Protein 2OWP (pdb70)

Solvent-accessible surface area: 11414 Å² total

Structure (mmCIF, N/CA/C/O backbone):
data_2OWP
#
_entry.id   2OWP
#
_cell.length_a   80.518
_cell.length_b   80.518
_cell.length_c   116.256
_cell.angle_alpha   90.000
_cell.angle_beta   90.000
_cell.angle_gamma   120.000
#
_symmetry.space_group_name_H-M   'P 31 2 1'
#
loop_
_entity.id
_entity.type
_entity.pdbx_description
1 polymer 'Hypothetical protein Bxe_B1374'
2 non-polymer 'SULFATE ION'
3 non-polymer 1,2-ETHANEDIOL
4 water water
#
loop_
_atom_site.group_PDB
_atom_site.id
_atom_site.type_symbol
_atom_site.label_atom_id
_atom_site.label_alt_id
_atom_site.label_comp_id
_atom_site.label_asym_id
_atom_site.label_entity_id
_atom_site.label_seq_id
_atom_site.pdbx_PDB_ins_code
_atom_site.Cartn_x
_atom_site.Cartn_y
_atom_site.Cartn_z
_atom_site.occupancy
_atom_site.B_iso_or_equiv
_atom_site.auth_seq_id
_atom_site.auth_comp_id
_atom_site.auth_asym_id
_atom_site.auth_atom_id
_atom_site.pdbx_PDB_model_num
ATOM 1 N N . GLY A 1 1 ? -16.435 56.438 53.846 1.00 69.91 0 GLY A N 1
ATOM 2 C CA . GLY A 1 1 ? -15.433 57.219 53.067 1.00 71.23 0 GLY A CA 1
ATOM 3 C C . GLY A 1 1 ? -14.005 56.805 53.400 1.00 71.76 0 GLY A C 1
ATOM 4 O O . GLY A 1 1 ? -13.743 55.622 53.675 1.00 71.73 0 GLY A O 1
ATOM 13 N N . GLU A 1 3 ? -11.656 58.667 55.816 1.00 63.95 2 GLU A N 1
ATOM 14 C CA . GLU A 1 3 ? -10.999 59.371 56.886 1.00 60.28 2 GLU A CA 1
ATOM 15 C C . GLU A 1 3 ? -9.788 58.519 57.220 1.00 52.26 2 GLU A C 1
ATOM 16 O O . GLU A 1 3 ? -9.896 57.284 57.283 1.00 46.23 2 GLU A O 1
ATOM 22 N N . VAL A 1 4 ? -8.637 59.174 57.375 1.00 46.25 3 VAL A N 1
ATOM 23 C CA . VAL A 1 4 ? -7.403 58.515 57.747 1.00 44.84 3 VAL A CA 1
ATOM 24 C C . VAL A 1 4 ? -7.287 58.456 59.270 1.00 45.32 3 VAL A C 1
ATOM 25 O O . VAL A 1 4 ? -7.486 59.449 59.950 1.00 41.43 3 VAL A O 1
ATOM 29 N N . ASN A 1 5 ? -7.014 57.264 59.785 1.00 44.23 4 ASN A N 1
ATOM 30 C CA . ASN A 1 5 ? -6.711 57.056 61.210 1.00 45.83 4 ASN A CA 1
ATOM 31 C C . ASN A 1 5 ? -7.827 57.456 62.154 1.00 44.16 4 ASN A C 1
ATOM 32 O O . ASN A 1 5 ? -7.586 58.148 63.129 1.00 44.83 4 ASN A O 1
ATOM 37 N N . GLN A 1 6 ? -9.053 57.065 61.825 1.00 44.32 5 GLN A N 1
ATOM 38 C CA . GLN A 1 6 ? -10.165 57.177 62.742 1.00 45.74 5 GLN A CA 1
ATOM 39 C C . GLN A 1 6 ? -9.773 56.422 63.994 1.00 42.98 5 GLN A C 1
ATOM 40 O O . GLN A 1 6 ? -9.358 55.265 63.903 1.00 43.72 5 GLN A O 1
ATOM 46 N N . PRO A 1 7 ? -9.859 57.062 65.169 1.00 43.62 6 PRO A N 1
ATOM 47 C CA . PRO A 1 7 ? -9.317 56.413 66.374 1.00 44.45 6 PRO A CA 1
ATOM 48 C C . PRO A 1 7 ? -9.863 55.018 66.751 1.00 42.74 6 PRO A C 1
ATOM 49 O O . PRO A 1 7 ? -9.099 54.179 67.233 1.00 42.44 6 PRO A O 1
ATOM 53 N N . ASP A 1 8 ? -11.157 54.774 66.568 1.00 41.71 7 ASP A N 1
ATOM 54 C CA . ASP A 1 8 ? -11.745 53.444 66.866 1.00 42.54 7 ASP A CA 1
ATOM 55 C C . ASP A 1 8 ? -11.137 52.396 65.977 1.00 40.40 7 ASP A C 1
ATOM 56 O O . ASP A 1 8 ? -10.832 51.290 66.405 1.00 42.37 7 ASP A O 1
ATOM 61 N N . ILE A 1 9 ? -10.919 52.771 64.727 1.00 41.09 8 ILE A N 1
ATOM 62 C CA . ILE A 1 9 ? -10.450 51.861 63.706 1.00 40.57 8 ILE A CA 1
ATOM 63 C C . ILE A 1 9 ? -8.968 51.578 63.947 1.00 42.43 8 ILE A C 1
ATOM 64 O O . ILE A 1 9 ? -8.553 50.413 63.903 1.00 40.43 8 ILE A O 1
ATOM 69 N N . VAL A 1 10 ? -8.182 52.600 64.296 1.00 43.17 9 VAL A N 1
ATOM 70 C CA . VAL A 1 10 ? -6.763 52.352 64.659 1.00 41.76 9 VAL A CA 1
ATOM 71 C C . VAL A 1 10 ? -6.654 51.350 65.848 1.00 40.50 9 VAL A C 1
ATOM 72 O O . VAL A 1 10 ? -5.840 50.409 65.841 1.00 42.75 9 VAL A O 1
ATOM 76 N N . ALA A 1 11 ? -7.530 51.513 66.828 1.00 42.22 10 ALA A N 1
ATOM 77 C CA . ALA A 1 11 ? -7.548 50.668 68.008 1.00 41.45 10 ALA A CA 1
ATOM 78 C C . ALA A 1 11 ? -7.899 49.209 67.674 1.00 42.01 10 ALA A C 1
ATOM 79 O O . ALA A 1 11 ? -7.255 48.284 68.168 1.00 41.47 10 ALA A O 1
ATOM 81 N N . GLN A 1 12 ? -8.894 49.002 66.810 1.00 42.12 11 GLN A N 1
ATOM 82 C CA . GLN A 1 12 ? -9.247 47.644 66.344 1.00 42.56 11 GLN A CA 1
ATOM 83 C C . GLN A 1 12 ? -8.068 47.001 65.662 1.00 43.06 11 GLN A C 1
ATOM 84 O O . GLN A 1 12 ? -7.746 45.855 65.926 1.00 41.90 11 GLN A O 1
ATOM 90 N N . VAL A 1 13 ? -7.448 47.723 64.743 1.00 43.09 12 VAL A N 1
ATOM 91 C CA . VAL A 1 13 ? -6.304 47.151 63.997 1.00 43.45 12 VAL A CA 1
ATOM 92 C C . VAL A 1 13 ? -5.083 46.879 64.912 1.00 42.69 12 VAL A C 1
ATOM 93 O O . VAL A 1 13 ? -4.408 45.840 64.788 1.00 44.50 12 VAL A O 1
ATOM 97 N N . GLN A 1 14 ? -4.779 47.781 65.836 1.00 44.00 13 GLN A N 1
ATOM 98 C CA A GLN A 1 14 ? -3.707 47.530 66.805 0.50 43.70 13 GLN A CA 1
ATOM 99 C CA B GLN A 1 14 ? -3.708 47.536 66.807 0.50 43.91 13 GLN A CA 1
ATOM 100 C C . GLN A 1 14 ? -4.002 46.251 67.559 1.00 43.48 13 GLN A C 1
ATOM 101 O O . GLN A 1 14 ? -3.141 45.469 67.773 1.00 42.48 13 GLN A O 1
ATOM 112 N N . ALA A 1 15 ? -5.258 46.070 67.974 1.00 43.81 14 ALA A N 1
ATOM 113 C CA . ALA A 1 15 ? -5.639 44.887 68.755 1.00 43.88 14 ALA A CA 1
ATOM 114 C C . ALA A 1 15 ? -5.393 43.614 67.941 1.00 44.16 14 ALA A C 1
ATOM 115 O O . ALA A 1 15 ? -4.758 42.667 68.433 1.00 42.85 14 ALA A O 1
ATOM 117 N N . ALA A 1 16 ? -5.838 43.635 66.681 1.00 44.33 15 ALA A N 1
ATOM 118 C CA . ALA A 1 16 ? -5.742 42.475 65.777 1.00 43.38 15 ALA A CA 1
ATOM 119 C C . ALA A 1 16 ? -4.268 42.190 65.451 1.00 44.39 15 ALA A C 1
ATOM 120 O O . ALA A 1 16 ? -3.808 41.034 65.453 1.00 43.44 15 ALA A O 1
ATOM 122 N N . PHE A 1 17 ? -3.530 43.263 65.179 1.00 41.00 16 PHE A N 1
ATOM 123 C CA . PHE A 1 17 ? -2.101 43.166 64.909 1.00 42.25 16 PHE A CA 1
ATOM 124 C C . PHE A 1 17 ? -1.316 42.540 66.067 1.00 43.63 16 PHE A C 1
ATOM 125 O O . PHE A 1 17 ? -0.497 41.678 65.854 1.00 44.36 16 PHE A O 1
ATOM 133 N N . VAL A 1 18 ? -1.562 42.987 67.296 1.00 44.47 17 VAL A N 1
ATOM 134 C CA . VAL A 1 18 ? -0.746 42.512 68.438 1.00 44.25 17 VAL A CA 1
ATOM 135 C C . VAL A 1 18 ? -1.150 41.096 68.797 1.00 44.22 17 VAL A C 1
ATOM 136 O O . VAL A 1 18 ? -0.321 40.317 69.296 1.00 42.34 17 VAL A O 1
ATOM 140 N N . GLU A 1 19 ? -2.398 40.739 68.470 1.00 42.41 18 GLU A N 1
ATOM 141 C CA . GLU A 1 19 ? -2.827 39.353 68.550 1.00 43.99 18 GLU A CA 1
ATOM 142 C C . GLU A 1 19 ? -2.128 38.481 67.521 1.00 45.31 18 GLU A C 1
ATOM 143 O O . GLU A 1 19 ? -1.757 37.343 67.813 1.00 43.15 18 GLU A O 1
ATOM 149 N N . TYR A 1 20 ? -1.916 39.011 66.329 1.00 45.74 19 TYR A N 1
ATOM 150 C CA . TYR A 1 20 ? -1.125 38.254 65.333 1.00 44.43 19 TYR A CA 1
ATOM 151 C C . TYR A 1 20 ? 0.318 38.024 65.794 1.00 43.69 19 TYR A C 1
ATOM 152 O O . TYR A 1 20 ? 0.880 36.922 65.597 1.00 42.78 19 TYR A O 1
ATOM 161 N N . GLU A 1 21 ? 0.932 39.068 66.346 1.00 44.05 20 GLU A N 1
ATOM 162 C CA . GLU A 1 21 ? 2.287 38.976 66.907 1.00 43.34 20 GLU A CA 1
ATOM 163 C C . GLU A 1 21 ? 2.385 37.943 68.019 1.00 43.06 20 GLU A C 1
ATOM 164 O O . GLU A 1 21 ? 3.393 37.207 68.112 1.00 43.88 20 GLU A O 1
ATOM 170 N N . ARG A 1 22 ? 1.378 37.879 68.888 1.00 42.37 21 ARG A N 1
ATOM 171 C CA . ARG A 1 22 ? 1.351 36.798 69.879 1.00 41.19 21 ARG A CA 1
ATOM 172 C C . ARG A 1 22 ? 1.347 35.436 69.197 1.00 41.70 21 ARG A C 1
ATOM 173 O O . ARG A 1 22 ? 2.139 34.545 69.551 1.00 42.68 21 ARG A O 1
ATOM 181 N N . ALA A 1 23 ? 0.416 35.251 68.253 1.00 42.84 22 ALA A N 1
ATOM 182 C CA . ALA A 1 23 ? 0.352 34.014 67.456 1.00 43.02 22 ALA A CA 1
ATOM 183 C C . ALA A 1 23 ? 1.713 33.692 66.845 1.00 42.52 22 ALA A C 1
ATOM 184 O O . ALA A 1 23 ? 2.150 32.528 66.853 1.00 46.10 22 ALA A O 1
ATOM 186 N N . LEU A 1 24 ? 2.372 34.709 66.292 1.00 45.32 23 LEU A N 1
ATOM 187 C CA . LEU A 1 24 ? 3.716 34.544 65.699 1.00 44.99 23 LEU A CA 1
ATOM 188 C C . LEU A 1 24 ? 4.682 34.051 66.735 1.00 44.59 23 LEU A C 1
ATOM 189 O O . LEU A 1 24 ? 5.343 33.028 66.530 1.00 44.22 23 LEU A O 1
ATOM 194 N N . VAL A 1 25 ? 4.758 34.759 67.859 1.00 42.66 24 VAL A N 1
ATOM 195 C CA . VAL A 1 25 ? 5.760 34.418 68.889 1.00 44.15 24 VAL A CA 1
ATOM 196 C C . VAL A 1 25 ? 5.504 33.028 69.452 1.00 42.44 24 VAL A C 1
ATOM 197 O O . VAL A 1 25 ? 6.428 32.255 69.682 1.00 43.00 24 VAL A O 1
ATOM 201 N N . GLU A 1 26 ? 4.255 32.674 69.666 1.00 42.65 25 GLU A N 1
ATOM 202 C CA . GLU A 1 26 ? 3.974 31.375 70.255 1.00 44.81 25 GLU A CA 1
ATOM 203 C C . GLU A 1 26 ? 3.897 30.237 69.213 1.00 45.32 25 GLU A C 1
ATOM 204 O O . GLU A 1 26 ? 3.667 29.090 69.578 1.00 44.31 25 GLU A O 1
ATOM 210 N N . ASN A 1 27 ? 4.123 30.580 67.936 1.00 44.99 26 ASN A N 1
ATOM 211 C CA . ASN A 1 27 ? 3.898 29.700 66.766 1.00 45.51 26 ASN A CA 1
ATOM 212 C C . ASN A 1 27 ? 2.539 29.023 66.870 1.00 44.51 26 ASN A C 1
ATOM 213 O O . ASN A 1 27 ? 2.415 27.819 66.743 1.00 44.06 26 ASN A O 1
ATOM 218 N N . ASP A 1 28 ? 1.536 29.842 67.113 1.00 45.38 27 ASP A N 1
ATOM 219 C CA . ASP A 1 28 ? 0.152 29.410 67.235 1.00 43.73 27 ASP A CA 1
ATOM 220 C C . ASP A 1 28 ? -0.443 29.464 65.844 1.00 44.94 27 ASP A C 1
ATOM 221 O O . ASP A 1 28 ? -1.065 30.455 65.451 1.00 42.98 27 ASP A O 1
ATOM 226 N N . ILE A 1 29 ? -0.246 28.377 65.112 1.00 44.45 28 ILE A N 1
ATOM 227 C CA . ILE A 1 29 ? -0.641 28.286 63.711 1.00 47.06 28 ILE A CA 1
ATOM 228 C C . ILE A 1 29 ? -2.151 28.494 63.482 1.00 44.67 28 ILE A C 1
ATOM 229 O O . ILE A 1 29 ? -2.529 29.193 62.570 1.00 43.91 28 ILE A O 1
ATOM 234 N N . GLU A 1 30 ? -3.011 27.896 64.297 1.00 46.16 29 GLU A N 1
ATOM 235 C CA . GLU A 1 30 ? -4.450 28.077 64.126 1.00 47.73 29 GLU A CA 1
ATOM 236 C C . GLU A 1 30 ? -4.872 29.545 64.253 1.00 47.14 29 GLU A C 1
ATOM 237 O O . GLU A 1 30 ? -5.700 30.023 63.489 1.00 49.68 29 GLU A O 1
ATOM 243 N N . ALA A 1 31 ? -4.278 30.265 65.199 1.00 43.97 30 ALA A N 1
ATOM 244 C CA . ALA A 1 31 ? -4.568 31.666 65.437 1.00 45.74 30 ALA A CA 1
ATOM 245 C C . ALA A 1 31 ? -4.061 32.509 64.277 1.00 47.53 30 ALA A C 1
ATOM 246 O O . ALA A 1 31 ? -4.763 33.417 63.815 1.00 49.40 30 ALA A O 1
ATOM 256 N N . ASN A 1 33 ? -3.718 31.426 61.163 1.00 45.54 32 ASN A N 1
ATOM 257 C CA . ASN A 1 33 ? -4.595 31.118 60.048 1.00 46.37 32 ASN A CA 1
ATOM 258 C C . ASN A 1 33 ? -5.943 31.835 60.139 1.00 50.62 32 ASN A C 1
ATOM 259 O O . ASN A 1 33 ? -6.482 32.239 59.104 1.00 54.13 32 ASN A O 1
ATOM 264 N N . ALA A 1 34 ? -6.462 32.012 61.366 1.00 51.07 33 ALA A N 1
ATOM 265 C CA . ALA A 1 34 ? -7.721 32.733 61.600 1.00 49.90 33 ALA A CA 1
ATOM 266 C C . ALA A 1 34 ? -7.666 34.187 61.137 1.00 50.07 33 ALA A C 1
ATOM 267 O O . ALA A 1 34 ? -8.681 34.757 60.758 1.00 52.69 33 ALA A O 1
ATOM 269 N N . LEU A 1 35 ? -6.487 34.790 61.181 1.00 46.57 34 LEU A N 1
ATOM 270 C CA . LEU A 1 35 ? -6.316 36.189 60.865 1.00 46.10 34 LEU A CA 1
ATOM 271 C C . LEU A 1 35 ? -5.709 36.473 59.503 1.00 44.50 34 LEU A C 1
ATOM 272 O O . LEU A 1 35 ? -5.476 37.618 59.186 1.00 45.88 34 LEU A O 1
ATOM 277 N N . PHE A 1 36 ? -5.442 35.462 58.697 1.00 43.40 35 PHE A N 1
ATOM 278 C CA . PHE A 1 36 ? -4.844 35.656 57.396 1.00 44.28 35 PHE A CA 1
ATOM 279 C C . PHE A 1 36 ? -5.877 35.220 56.336 1.00 44.92 35 PHE A C 1
ATOM 280 O O . PHE A 1 36 ? -6.513 34.171 56.450 1.00 45.58 35 PHE A O 1
ATOM 288 N N . TRP A 1 37 ? -6.077 36.055 55.327 1.00 44.51 36 TRP A N 1
ATOM 289 C CA . TRP A 1 37 ? -7.001 35.770 54.243 1.00 43.63 36 TRP A CA 1
ATOM 290 C C . TRP A 1 37 ? -6.634 34.462 53.562 1.00 42.54 36 TRP A C 1
ATOM 291 O O . TRP A 1 37 ? -5.459 34.197 53.292 1.00 46.38 36 TRP A O 1
ATOM 302 N N . HIS A 1 38 ? -7.630 33.631 53.314 1.00 42.89 37 HIS A N 1
ATOM 303 C CA . HIS A 1 38 ? -7.398 32.304 52.794 1.00 42.91 37 HIS A CA 1
ATOM 304 C C . HIS A 1 38 ? -8.114 32.119 51.440 1.00 43.37 37 HIS A C 1
ATOM 305 O O . HIS A 1 38 ? -9.180 31.500 51.355 1.00 45.13 37 HIS A O 1
ATOM 312 N N . THR A 1 39 ? -7.520 32.665 50.381 1.00 43.04 38 THR A N 1
ATOM 313 C CA . THR A 1 39 ? -8.087 32.594 49.042 1.00 44.28 38 THR A CA 1
ATOM 314 C C . THR A 1 39 ? -6.936 32.436 48.067 1.00 44.10 38 THR A C 1
ATOM 315 O O . THR A 1 39 ? -5.804 32.679 48.438 1.00 42.48 38 THR A O 1
ATOM 319 N N . PRO A 1 40 ? -7.208 31.974 46.834 1.00 43.14 39 PRO A N 1
ATOM 320 C CA . PRO A 1 40 ? -6.104 31.918 45.861 1.00 44.33 39 PRO A CA 1
ATOM 321 C C . PRO A 1 40 ? -5.420 33.262 45.587 1.00 43.94 39 PRO A C 1
ATOM 322 O O . PRO A 1 40 ? -4.302 33.271 45.123 1.00 46.00 39 PRO A O 1
ATOM 326 N N . GLU A 1 41 ? -6.090 34.381 45.860 1.00 44.92 40 GLU A N 1
ATOM 327 C CA . GLU A 1 41 ? -5.525 35.699 45.534 1.00 45.59 40 GLU A CA 1
ATOM 328 C C . GLU A 1 41 ? -4.519 36.210 46.552 1.00 46.45 40 GLU A C 1
ATOM 329 O O . GLU A 1 41 ? -3.812 37.181 46.268 1.00 47.60 40 GLU A O 1
ATOM 335 N N . THR A 1 42 ? -4.482 35.593 47.740 1.00 45.29 41 THR A N 1
ATOM 336 C CA . THR A 1 42 ? -3.599 36.034 48.830 1.00 45.04 41 THR A CA 1
ATOM 337 C C . THR A 1 42 ? -2.142 35.862 48.399 1.00 43.03 41 THR A C 1
ATOM 338 O O . THR A 1 42 ? -1.792 34.866 47.768 1.00 42.35 41 THR A O 1
ATOM 342 N N . VAL A 1 43 ? -1.316 36.831 48.741 1.00 43.84 42 VAL A N 1
ATOM 343 C CA . VAL A 1 43 ? 0.101 36.760 48.491 1.00 43.17 42 VAL A CA 1
ATOM 344 C C . VAL A 1 43 ? 0.916 37.041 49.734 1.00 43.04 42 VAL A C 1
ATOM 345 O O . VAL A 1 43 ? 0.684 38.026 50.455 1.00 43.12 42 VAL A O 1
ATOM 349 N N . ARG A 1 44 ? 1.931 36.209 49.952 1.00 40.95 43 ARG A N 1
ATOM 350 C CA . ARG A 1 44 ? 2.871 36.459 51.013 1.00 43.20 43 ARG A CA 1
ATOM 351 C C . ARG A 1 44 ? 4.303 36.366 50.507 1.00 42.18 43 ARG A C 1
ATOM 352 O O . ARG A 1 44 ? 4.738 35.345 49.966 1.00 41.30 43 ARG A O 1
ATOM 360 N N . TYR A 1 45 ? 5.037 37.445 50.662 1.00 43.96 44 TYR A N 1
ATOM 361 C CA . TYR A 1 45 ? 6.475 37.432 50.364 1.00 39.83 44 TYR A CA 1
ATOM 362 C C . TYR A 1 45 ? 7.187 37.345 51.680 1.00 43.17 44 TYR A C 1
ATOM 363 O O . TYR A 1 45 ? 7.137 38.275 52.482 1.00 43.97 44 TYR A O 1
ATOM 372 N N . GLY A 1 46 ? 7.864 36.234 51.921 1.00 43.31 45 GLY A N 1
ATOM 373 C CA . GLY A 1 46 ? 8.497 36.034 53.201 1.00 44.34 45 GLY A CA 1
ATOM 374 C C . GLY A 1 46 ? 9.970 36.275 53.122 1.00 46.51 45 GLY A C 1
ATOM 375 O O . GLY A 1 46 ? 10.490 36.712 52.092 1.00 46.42 45 GLY A O 1
ATOM 376 N N . ILE A 1 47 ? 10.662 35.989 54.212 1.00 44.57 46 ILE A N 1
ATOM 377 C CA . ILE A 1 47 ? 12.070 36.324 54.272 1.00 45.59 46 ILE A CA 1
ATOM 378 C C . ILE A 1 47 ? 12.875 35.642 53.176 1.00 45.37 46 ILE A C 1
ATOM 379 O O . ILE A 1 47 ? 13.784 36.259 52.624 1.00 47.10 46 ILE A O 1
ATOM 384 N N . ALA A 1 48 ? 12.557 34.385 52.880 1.00 45.38 47 ALA A N 1
ATOM 385 C CA . ALA A 1 48 ? 13.325 33.616 51.921 1.00 46.36 47 ALA A CA 1
ATOM 386 C C . ALA A 1 48 ? 12.413 32.850 50.980 1.00 47.58 47 ALA A C 1
ATOM 387 O O . ALA A 1 48 ? 12.844 31.895 50.335 1.00 49.07 47 ALA A O 1
ATOM 389 N N . GLU A 1 49 ? 11.172 33.283 50.848 1.00 44.65 48 GLU A N 1
ATOM 390 C CA . GLU A 1 49 ? 10.232 32.525 50.078 1.00 47.52 48 GLU A CA 1
ATOM 391 C C . GLU A 1 49 ? 9.098 33.429 49.586 1.00 45.61 48 GLU A C 1
ATOM 392 O O . GLU A 1 49 ? 8.983 34.580 50.018 1.00 44.45 48 GLU A O 1
ATOM 398 N N . VAL A 1 50 ? 8.358 32.919 48.612 1.00 44.11 49 VAL A N 1
ATOM 399 C CA . VAL A 1 50 ? 7.233 33.598 47.971 1.00 47.63 49 VAL A CA 1
ATOM 400 C C . VAL A 1 50 ? 6.088 32.592 47.928 1.00 47.76 49 VAL A C 1
ATOM 401 O O . VAL A 1 50 ? 6.296 31.447 47.520 1.00 46.70 49 VAL A O 1
ATOM 405 N N . GLN A 1 51 ? 4.897 33.012 48.351 1.00 46.13 50 GLN A N 1
ATOM 406 C CA . GLN A 1 51 ? 3.720 32.139 48.393 1.00 45.68 50 GLN A CA 1
ATOM 407 C C . GLN A 1 51 ? 2.536 32.829 47.747 1.00 43.59 50 GLN A C 1
ATOM 408 O O . GLN A 1 51 ? 2.210 33.961 48.126 1.00 43.04 50 GLN A O 1
ATOM 414 N N . HIS A 1 52 ? 1.897 32.150 46.793 1.00 41.39 51 HIS A N 1
ATOM 415 C CA . HIS A 1 52 ? 0.710 32.653 46.118 1.00 42.71 51 HIS A CA 1
ATOM 416 C C . HIS A 1 52 ? -0.452 31.749 46.532 1.00 42.47 51 HIS A C 1
ATOM 417 O O . HIS A 1 52 ? -0.421 30.528 46.303 1.00 41.10 51 HIS A O 1
ATOM 424 N N . GLY A 1 53 ? -1.439 32.331 47.202 1.00 41.55 52 GLY A N 1
ATOM 425 C CA . GLY A 1 53 ? -2.627 31.608 47.617 1.00 42.61 52 GLY A CA 1
ATOM 426 C C . GLY A 1 53 ? -2.584 31.133 49.059 1.00 43.96 52 GLY A C 1
ATOM 427 O O . GLY A 1 53 ? -1.544 30.699 49.555 1.00 43.03 52 GLY A O 1
ATOM 428 N N . GLY A 1 54 ? -3.723 31.191 49.735 1.00 42.96 53 GLY A N 1
ATOM 429 C CA . GLY A 1 54 ? -3.811 30.730 51.116 1.00 44.44 53 GLY A CA 1
ATOM 430 C C . GLY A 1 54 ? -3.301 29.311 51.383 1.00 45.39 53 GLY A C 1
ATOM 431 O O . GLY A 1 54 ? -2.742 29.044 52.437 1.00 44.58 53 GLY A O 1
ATOM 432 N N . GLU A 1 55 ? -3.472 28.411 50.420 1.00 44.72 54 GLU A N 1
ATOM 433 C CA . GLU A 1 55 ? -3.098 27.012 50.589 1.00 48.32 54 GLU A CA 1
ATOM 434 C C . GLU A 1 55 ? -1.598 26.838 50.719 1.00 48.30 54 GLU A C 1
ATOM 435 O O . GLU A 1 55 ? -1.129 26.076 51.571 1.00 48.43 54 GLU A O 1
ATOM 441 N N . ALA A 1 56 ? -0.856 27.548 49.884 1.00 46.61 55 ALA A N 1
ATOM 442 C CA . ALA A 1 56 ? 0.602 27.510 49.955 1.00 46.12 55 ALA A CA 1
ATOM 443 C C . ALA A 1 56 ? 1.056 28.098 51.265 1.00 44.35 55 ALA A C 1
ATOM 444 O O . ALA A 1 56 ? 1.957 27.547 51.930 1.00 45.29 55 ALA A O 1
ATOM 446 N N . ILE A 1 57 ? 0.431 29.209 51.657 1.00 45.21 56 ILE A N 1
ATOM 447 C CA . ILE A 1 57 ? 0.796 29.887 52.886 1.00 44.93 56 ILE A CA 1
ATOM 448 C C . ILE A 1 57 ? 0.594 28.961 54.083 1.00 45.63 56 ILE A C 1
ATOM 449 O O . ILE A 1 57 ? 1.518 28.786 54.894 1.00 49.08 56 ILE A O 1
ATOM 454 N N . ARG A 1 58 ? -0.571 28.321 54.166 1.00 43.91 57 ARG A N 1
ATOM 455 C CA . ARG A 1 58 ? -0.857 27.423 55.273 1.00 44.47 57 ARG A CA 1
ATOM 456 C C . ARG A 1 58 ? 0.097 26.205 55.301 1.00 45.76 57 ARG A C 1
ATOM 457 O O . ARG A 1 58 ? 0.510 25.749 56.368 1.00 46.03 57 ARG A O 1
ATOM 465 N N . ALA A 1 59 ? 0.426 25.667 54.131 1.00 47.43 58 ALA A N 1
ATOM 466 C CA . ALA A 1 59 ? 1.320 24.526 54.055 1.00 46.74 58 ALA A CA 1
ATOM 467 C C . ALA A 1 59 ? 2.721 24.928 54.546 1.00 47.54 58 ALA A C 1
ATOM 468 O O . ALA A 1 59 ? 3.395 24.172 55.260 1.00 50.57 58 ALA A O 1
ATOM 470 N N . TRP A 1 60 ? 3.146 26.127 54.194 1.00 47.13 59 TRP A N 1
ATOM 471 C CA . TRP A 1 60 ? 4.406 26.661 54.682 1.00 48.02 59 TRP A CA 1
ATOM 472 C C . TRP A 1 60 ? 4.421 26.844 56.231 1.00 48.25 59 TRP A C 1
ATOM 473 O O . TRP A 1 60 ? 5.382 26.462 56.870 1.00 46.63 59 TRP A O 1
ATOM 484 N N . ARG A 1 61 ? 3.371 27.422 56.820 1.00 49.29 60 ARG A N 1
ATOM 485 C CA . ARG A 1 61 ? 3.305 27.572 58.296 1.00 50.24 60 ARG A CA 1
ATOM 486 C C . ARG A 1 61 ? 3.518 26.251 59.059 1.00 50.53 60 ARG A C 1
ATOM 487 O O . ARG A 1 61 ? 4.077 26.244 60.167 1.00 51.09 60 ARG A O 1
ATOM 495 N N . GLU A 1 62 ? 3.042 25.152 58.490 1.00 50.10 61 GLU A N 1
ATOM 496 C CA . GLU A 1 62 ? 3.152 23.841 59.119 1.00 51.88 61 GLU A CA 1
ATOM 497 C C . GLU A 1 62 ? 4.568 23.309 59.193 1.00 53.41 61 GLU A C 1
ATOM 498 O O . GLU A 1 62 ? 4.855 22.427 60.013 1.00 53.82 61 GLU A O 1
ATOM 504 N N . ARG A 1 63 ? 5.440 23.778 58.309 1.00 53.05 62 ARG A N 1
ATOM 505 C CA . ARG A 1 63 ? 6.754 23.172 58.190 1.00 56.13 62 ARG A CA 1
ATOM 506 C C . ARG A 1 63 ? 7.893 24.127 58.499 1.00 54.92 62 ARG A C 1
ATOM 507 O O . ARG A 1 63 ? 9.030 23.675 58.679 1.00 56.03 62 ARG A O 1
ATOM 515 N N . CYS A 1 64 ? 7.601 25.421 58.569 1.00 53.38 63 CYS A N 1
ATOM 516 C CA . CYS A 1 64 ? 8.637 26.440 58.674 1.00 52.38 63 CYS A CA 1
ATOM 517 C C . CYS A 1 64 ? 9.205 26.489 60.070 1.00 50.26 63 CYS A C 1
ATOM 518 O O . CYS A 1 64 ? 8.583 26.036 61.029 1.00 52.67 63 CYS A O 1
ATOM 521 N N . GLU A 1 65 ? 10.408 27.017 60.174 1.00 49.84 64 GLU A N 1
ATOM 522 C CA . GLU A 1 65 ? 11.007 27.312 61.462 1.00 51.79 64 GLU A CA 1
ATOM 523 C C . GLU A 1 65 ? 10.209 28.489 62.074 1.00 48.58 64 GLU A C 1
ATOM 524 O O . GLU A 1 65 ? 9.869 29.408 61.361 1.00 51.26 64 GLU A O 1
ATOM 530 N N . PRO A 1 66 ? 9.863 28.422 63.375 1.00 48.67 65 PRO A N 1
ATOM 531 C CA . PRO A 1 66 ? 9.167 29.492 64.087 1.00 49.04 65 PRO A CA 1
ATOM 532 C C . PRO A 1 66 ? 9.990 30.756 64.233 1.00 48.70 65 PRO A C 1
ATOM 533 O O . PRO A 1 66 ? 11.216 30.702 64.146 1.00 45.62 65 PRO A O 1
ATOM 537 N N . VAL A 1 67 ? 9.327 31.880 64.496 1.00 47.39 66 VAL A N 1
ATOM 538 C CA . VAL A 1 67 ? 10.067 33.117 64.752 1.00 47.59 66 VAL A CA 1
ATOM 539 C C . VAL A 1 67 ? 10.898 32.954 66.015 1.00 46.99 66 VAL A C 1
ATOM 540 O O . VAL A 1 67 ? 10.539 32.164 66.907 1.00 46.67 66 VAL A O 1
ATOM 544 N N . PRO A 1 68 ? 12.024 33.673 66.094 1.00 48.52 67 PRO A N 1
ATOM 545 C CA . PRO A 1 68 ? 12.826 33.622 67.289 1.00 47.48 67 PRO A CA 1
ATOM 546 C C . PRO A 1 68 ? 12.048 34.182 68.485 1.00 45.39 67 PRO A C 1
ATOM 547 O O . PRO A 1 68 ? 11.340 35.173 68.368 1.00 46.77 67 PRO A O 1
ATOM 551 N N . LYS A 1 69 ? 12.175 33.533 69.627 1.00 46.41 68 LYS A N 1
ATOM 552 C CA . LYS A 1 69 ? 11.476 33.997 70.834 1.00 48.08 68 LYS A CA 1
ATOM 553 C C . LYS A 1 69 ? 11.918 35.424 71.247 1.00 49.23 68 LYS A C 1
ATOM 554 O O . LYS A 1 69 ? 11.127 36.167 71.864 1.00 49.53 68 LYS A O 1
ATOM 560 N N . SER A 1 70 ? 13.163 35.792 70.890 1.00 46.33 69 SER A N 1
ATOM 561 C CA . SER A 1 70 ? 13.733 37.124 71.171 1.00 45.13 69 SER A CA 1
ATOM 562 C C . SER A 1 70 ? 13.243 38.269 70.264 1.00 46.17 69 SER A C 1
ATOM 563 O O . SER A 1 70 ? 13.720 39.391 70.376 1.00 49.64 69 SER A O 1
ATOM 566 N N . ARG A 1 71 ? 12.296 37.993 69.371 1.00 45.01 70 ARG A N 1
ATOM 567 C CA . ARG A 1 71 ? 11.763 38.989 68.441 1.00 46.45 70 ARG A CA 1
ATOM 568 C C . ARG A 1 71 ? 11.256 40.210 69.169 1.00 47.44 70 ARG A C 1
ATOM 569 O O . ARG A 1 71 ? 10.491 40.078 70.109 1.00 45.51 70 ARG A O 1
ATOM 577 N N . LYS A 1 72 ? 11.689 41.381 68.708 1.00 47.84 71 LYS A N 1
ATOM 578 C CA . LYS A 1 72 ? 11.312 42.656 69.275 1.00 47.93 71 LYS A CA 1
ATOM 579 C C . LYS A 1 72 ? 10.919 43.622 68.143 1.00 46.33 71 LYS A C 1
ATOM 580 O O . LYS A 1 72 ? 11.645 43.793 67.194 1.00 44.77 71 LYS A O 1
ATOM 586 N N . LEU A 1 73 ? 9.765 44.252 68.268 1.00 44.03 72 LEU A N 1
ATOM 587 C CA . LEU A 1 73 ? 9.256 45.190 67.258 1.00 45.16 72 LEU A CA 1
ATOM 588 C C . LEU A 1 73 ? 9.805 46.581 67.507 1.00 45.06 72 LEU A C 1
ATOM 589 O O . LEU A 1 73 ? 10.041 46.934 68.641 1.00 44.06 72 LEU A O 1
ATOM 594 N N . HIS A 1 74 ? 10.032 47.352 66.441 1.00 46.16 73 HIS A N 1
ATOM 595 C CA . HIS A 1 74 ? 10.449 48.752 66.514 1.00 45.63 73 HIS A CA 1
ATOM 596 C C . HIS A 1 74 ? 9.660 49.540 65.471 1.00 46.85 73 HIS A C 1
ATOM 597 O O . HIS A 1 74 ? 9.385 49.035 64.386 1.00 44.00 73 HIS A O 1
ATOM 604 N N . ARG A 1 75 ? 9.344 50.783 65.804 1.00 44.55 74 ARG A N 1
ATOM 605 C CA . ARG A 1 75 ? 8.786 51.763 64.849 1.00 47.34 74 ARG A CA 1
ATOM 606 C C . ARG A 1 75 ? 7.598 51.230 64.066 1.00 46.63 74 ARG A C 1
ATOM 607 O O . ARG A 1 75 ? 7.558 51.240 62.811 1.00 47.27 74 ARG A O 1
ATOM 615 N N . THR A 1 76 ? 6.609 50.784 64.833 1.00 46.39 75 THR A N 1
ATOM 616 C CA . THR A 1 76 ? 5.339 50.300 64.259 1.00 45.65 75 THR A CA 1
ATOM 617 C C . THR A 1 76 ? 4.410 51.425 63.822 1.00 45.55 75 THR A C 1
ATOM 618 O O . THR A 1 76 ? 4.093 52.349 64.596 1.00 48.55 75 THR A O 1
ATOM 622 N N . VAL A 1 77 ? 3.963 51.369 62.574 1.00 44.19 76 VAL A N 1
ATOM 623 C CA . VAL A 1 77 ? 3.032 52.399 62.064 1.00 44.19 76 VAL A CA 1
ATOM 624 C C . VAL A 1 77 ? 1.743 51.697 61.668 1.00 45.31 76 VAL A C 1
ATOM 625 O O . VAL A 1 77 ? 1.767 50.785 60.855 1.00 43.37 76 VAL A O 1
ATOM 629 N N . VAL A 1 78 ? 0.636 52.087 62.296 1.00 44.25 77 VAL A N 1
ATOM 630 C CA . VAL A 1 78 ? -0.667 51.562 61.958 1.00 43.64 77 VAL A CA 1
ATOM 631 C C . VAL A 1 78 ? -1.407 52.693 61.310 1.00 46.01 77 VAL A C 1
ATOM 632 O O . VAL A 1 78 ? -1.632 53.726 61.952 1.00 42.97 77 VAL A O 1
ATOM 636 N N . THR A 1 79 ? -1.803 52.495 60.057 1.00 44.42 78 THR A N 1
ATOM 637 C CA . THR A 1 79 ? -2.553 53.510 59.335 1.00 43.40 78 T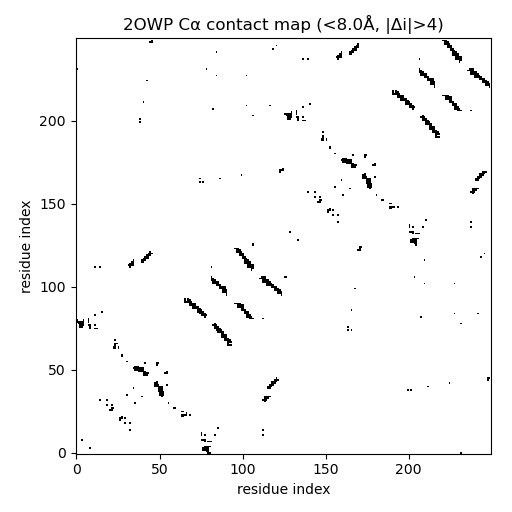HR A CA 1
ATOM 638 C C . THR A 1 79 ? -3.813 52.883 58.810 1.00 44.52 78 THR A C 1
ATOM 639 O O . THR A 1 79 ? -3.728 51.819 58.176 1.00 47.50 78 THR A O 1
ATOM 643 N N . THR A 1 80 ? -4.962 53.513 59.094 1.00 43.18 79 THR A N 1
ATOM 644 C CA . THR A 1 80 ? -6.259 53.001 58.660 1.00 43.01 79 THR A CA 1
ATOM 645 C C . THR A 1 80 ? -6.968 53.959 57.677 1.00 42.77 79 THR A C 1
ATOM 646 O O . THR A 1 80 ? -6.749 55.165 57.699 1.00 40.14 79 THR A O 1
ATOM 650 N N . PHE A 1 81 ? -7.770 53.402 56.781 1.00 42.04 80 PHE A N 1
ATOM 651 C CA . PHE A 1 81 ? -8.431 54.199 55.757 1.00 41.40 80 PHE A CA 1
ATOM 652 C C . PHE A 1 81 ? -9.906 53.832 55.798 1.00 41.51 80 PHE A C 1
ATOM 653 O O . PHE A 1 81 ? -10.260 52.691 55.533 1.00 46.09 80 PHE A O 1
ATOM 661 N N . GLY A 1 82 ? -10.738 54.794 56.150 1.00 41.85 81 GLY A N 1
ATOM 662 C CA . GLY A 1 82 ? -12.169 54.557 56.424 1.00 43.52 81 GLY A CA 1
ATOM 663 C C . GLY A 1 82 ? -12.306 53.577 57.569 1.00 44.39 81 GLY A C 1
ATOM 664 O O . GLY A 1 82 ? -11.492 53.588 58.495 1.00 45.67 81 GLY A O 1
ATOM 665 N N . THR A 1 83 ? -13.290 52.686 57.479 1.00 44.07 82 THR A N 1
ATOM 666 C CA . THR A 1 83 ? -13.565 51.747 58.563 1.00 42.63 82 THR A CA 1
ATOM 667 C C . THR A 1 83 ? -13.086 50.331 58.280 1.00 43.32 82 THR A C 1
ATOM 668 O O . THR A 1 83 ? -13.090 49.521 59.183 1.00 42.82 82 THR A O 1
ATOM 672 N N . ASP A 1 84 ? -12.649 50.030 57.053 1.00 43.45 83 ASP A N 1
ATOM 673 C CA . ASP A 1 84 ? -12.390 48.650 56.664 1.00 42.46 83 ASP A CA 1
ATOM 674 C C . ASP A 1 84 ? -11.009 48.282 56.079 1.00 43.02 83 ASP A C 1
ATOM 675 O O . ASP A 1 84 ? -10.833 47.135 55.638 1.00 39.69 83 ASP A O 1
ATOM 680 N N . PHE A 1 85 ? -10.072 49.215 56.027 1.00 43.32 84 PHE A N 1
ATOM 681 C CA . PHE A 1 85 ? -8.774 48.969 55.397 1.00 42.75 84 PHE A CA 1
ATOM 682 C C . PHE A 1 85 ? -7.665 49.572 56.198 1.00 43.13 84 PHE A C 1
ATOM 683 O O . PHE A 1 85 ?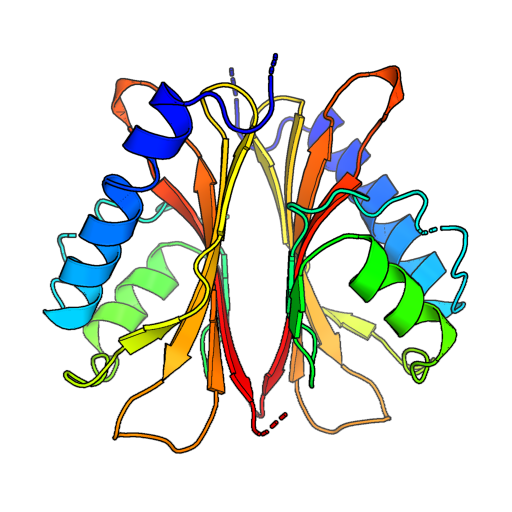 -7.851 50.603 56.830 1.00 43.39 84 PHE A O 1
ATOM 691 N N . ALA A 1 86 ? -6.472 48.945 56.144 1.00 42.19 85 ALA A N 1
ATOM 692 C CA . ALA A 1 86 ? -5.351 49.420 56.929 1.00 43.44 85 ALA A CA 1
ATOM 693 C C . ALA A 1 86 ? -4.050 48.828 56.428 1.00 41.98 85 ALA A C 1
ATOM 694 O O . ALA A 1 86 ? -4.023 47.797 55.763 1.00 41.48 85 ALA A O 1
ATOM 696 N N . THR A 1 87 ? -2.973 49.504 56.772 1.00 43.04 86 THR A N 1
ATOM 697 C CA . THR A 1 87 ? -1.616 48.977 56.621 1.00 43.84 86 THR A CA 1
ATOM 698 C C . THR A 1 87 ? -0.963 49.028 58.002 1.00 43.45 86 THR A C 1
ATOM 699 O O . THR A 1 87 ? -1.201 49.968 58.777 1.00 42.55 86 THR A O 1
ATOM 703 N N . VAL A 1 88 ? -0.226 47.982 58.319 1.00 41.44 87 VAL A N 1
ATOM 704 C CA . VAL A 1 88 ? 0.637 47.951 59.499 1.00 42.84 87 VAL A CA 1
ATOM 705 C C . VAL A 1 88 ? 2.036 47.606 59.048 1.00 41.59 87 VAL A C 1
ATOM 706 O O . VAL A 1 88 ? 2.261 46.535 58.469 1.00 41.08 87 VAL A O 1
ATOM 710 N N . SER A 1 89 ? 2.958 48.534 59.326 1.00 39.81 88 SER A N 1
ATOM 711 C CA . SER A 1 89 ? 4.338 48.445 58.937 1.00 43.06 88 SER A CA 1
ATOM 712 C C . SER A 1 89 ? 5.177 48.447 60.211 1.00 43.27 88 SER A C 1
ATOM 713 O O . SER A 1 89 ? 5.048 49.350 61.057 1.00 42.67 88 SER A O 1
ATOM 716 N N . THR A 1 90 ? 6.020 47.453 60.383 1.00 44.12 89 THR A N 1
ATOM 717 C CA . THR A 1 90 ? 6.951 47.456 61.500 1.00 43.16 89 THR A CA 1
ATOM 718 C C . THR A 1 90 ? 8.328 46.925 61.140 1.00 43.63 89 THR A C 1
ATOM 719 O O . THR A 1 90 ? 8.497 46.187 60.217 1.00 43.18 89 THR A O 1
ATOM 723 N N . GLU A 1 91 ? 9.320 47.388 61.879 1.00 46.24 90 GLU A N 1
ATOM 724 C CA . GLU A 1 91 ? 10.620 46.792 61.873 1.00 46.87 90 GLU A CA 1
ATOM 725 C C . GLU A 1 91 ? 10.733 45.873 63.065 1.00 44.83 90 GLU A C 1
ATOM 726 O O . GLU A 1 91 ? 9.893 45.918 63.984 1.00 44.97 90 GLU A O 1
ATOM 732 N N . PHE A 1 92 ? 11.736 45.011 63.005 1.00 43.64 91 PHE A N 1
ATOM 733 C CA . PHE A 1 92 ? 11.946 44.016 64.038 1.00 42.44 91 PHE A CA 1
ATOM 734 C C . PHE A 1 92 ? 13.374 43.518 64.078 1.00 41.19 91 PHE A C 1
ATOM 735 O O . PHE A 1 92 ? 14.080 43.496 63.061 1.00 42.30 91 PHE A O 1
ATOM 743 N N . THR A 1 93 ? 13.822 43.220 65.282 1.00 39.69 92 THR A N 1
ATOM 744 C CA . THR A 1 93 ? 15.145 42.631 65.505 1.00 41.87 92 THR A CA 1
ATOM 745 C C . THR A 1 93 ? 14.941 41.374 66.341 1.00 42.15 92 THR A C 1
ATOM 746 O O . THR A 1 93 ? 13.836 41.128 66.861 1.00 41.38 92 THR A O 1
ATOM 750 N N . SER A 1 94 ? 16.000 40.573 66.452 1.00 42.45 93 SER A N 1
ATOM 751 C CA . SER A 1 94 ? 16.023 39.436 67.356 1.00 42.50 93 SER A CA 1
ATOM 752 C C . SER A 1 94 ? 17.456 39.044 67.593 1.00 41.06 93 SER A C 1
ATOM 753 O O . SER A 1 94 ? 18.358 39.563 66.939 1.00 41.51 93 SER A O 1
ATOM 756 N N . ASP A 1 95 ? 17.670 38.118 68.513 1.00 42.36 94 ASP A N 1
ATOM 757 C CA . ASP A 1 95 ? 19.024 37.558 68.765 1.00 41.28 94 ASP A CA 1
ATOM 758 C C . ASP A 1 95 ? 19.496 36.558 67.717 1.00 42.48 94 ASP A C 1
ATOM 759 O O . ASP A 1 95 ? 20.671 36.150 67.720 1.00 43.32 94 ASP A O 1
ATOM 764 N N . ALA A 1 96 ? 18.576 36.093 66.873 1.00 43.74 95 ALA A N 1
ATOM 765 C CA . ALA A 1 96 ? 18.868 35.037 65.885 1.00 43.98 95 ALA A CA 1
ATOM 766 C C . ALA A 1 96 ? 19.531 35.592 64.613 1.00 44.42 95 ALA A C 1
ATOM 767 O O . ALA A 1 96 ? 20.020 34.820 63.805 1.00 45.98 95 ALA A O 1
ATOM 769 N N . THR A 1 97 ? 19.537 36.914 64.437 1.00 42.51 96 THR A N 1
ATOM 770 C CA . THR A 1 97 ? 20.166 37.549 63.286 1.00 42.05 96 THR A CA 1
ATOM 771 C C . THR A 1 97 ? 20.631 38.967 63.626 1.00 41.82 96 THR A C 1
ATOM 772 O O . THR A 1 97 ? 19.993 39.648 64.422 1.00 41.48 96 THR A O 1
ATOM 776 N N . PRO A 1 98 ? 21.747 39.425 63.033 1.00 42.49 97 PRO A N 1
ATOM 777 C CA . PRO A 1 98 ? 22.130 40.824 63.159 1.00 42.85 97 PRO A CA 1
ATOM 778 C C . PRO A 1 98 ? 21.381 41.772 62.211 1.00 42.44 97 PRO A C 1
ATOM 779 O O . PRO A 1 98 ? 21.519 42.979 62.307 1.00 43.23 97 PRO A O 1
ATOM 783 N N . LEU A 1 99 ? 20.583 41.209 61.318 1.00 41.78 98 LEU A N 1
ATOM 784 C CA . LEU A 1 99 ? 19.901 41.958 60.284 1.00 42.03 98 LEU A CA 1
ATOM 785 C C . LEU A 1 99 ? 18.673 42.632 60.809 1.00 42.21 98 LEU A C 1
ATOM 786 O O . LEU A 1 99 ? 18.070 42.207 61.793 1.00 44.05 98 LEU A O 1
ATOM 791 N N . LEU A 1 100 ? 18.286 43.696 60.109 1.00 44.24 99 LEU A N 1
ATOM 792 C CA . LEU A 1 100 ? 17.095 44.443 60.409 1.00 44.80 99 LEU A CA 1
ATOM 793 C C . LEU A 1 100 ? 15.935 43.861 59.647 1.00 43.19 99 LEU A C 1
ATOM 794 O O . LEU A 1 100 ? 15.970 43.779 58.424 1.00 43.30 99 LEU A O 1
ATOM 799 N N . GLY A 1 101 ? 14.869 43.525 60.359 1.00 42.11 100 GLY A N 1
ATOM 800 C CA . GLY A 1 101 ? 13.693 42.989 59.759 1.00 41.16 100 GLY A CA 1
ATOM 801 C C . GLY A 1 101 ? 12.672 44.065 59.483 1.00 42.01 100 GLY A C 1
ATOM 802 O O . GLY A 1 101 ? 12.593 45.059 60.213 1.00 41.54 100 GLY A O 1
ATOM 803 N N . ARG A 1 102 ? 11.949 43.888 58.380 1.00 40.25 101 ARG A N 1
ATOM 804 C CA . ARG A 1 102 ? 10.867 44.763 58.002 1.00 40.91 101 ARG A CA 1
ATOM 805 C C . ARG A 1 102 ? 9.642 43.915 57.680 1.00 43.32 101 ARG A C 1
ATOM 806 O O . ARG A 1 102 ? 9.735 42.886 57.022 1.00 42.76 101 ARG A O 1
ATOM 814 N N . GLN A 1 103 ? 8.487 44.354 58.141 1.00 45.15 102 GLN A N 1
ATOM 815 C CA . GLN A 1 103 ? 7.240 43.634 57.861 1.00 45.37 102 GLN A CA 1
ATOM 816 C C . GLN A 1 103 ? 6.138 44.608 57.519 1.00 44.44 102 GLN A C 1
ATOM 817 O O . GLN A 1 103 ? 5.863 45.518 58.309 1.00 46.14 102 GLN A O 1
ATOM 831 N N . GLN A 1 105 ? 2.081 44.605 56.373 1.00 45.32 104 GLN A N 1
ATOM 832 C CA . GLN A 1 105 ? 0.841 43.852 56.210 1.00 43.10 104 GLN A CA 1
ATOM 833 C C . GLN A 1 105 ? -0.263 44.777 55.793 1.00 43.71 104 GLN A C 1
ATOM 834 O O . GLN A 1 105 ? -0.391 45.877 56.352 1.00 44.86 104 GLN A O 1
ATOM 840 N N . THR A 1 106 ? -1.056 44.350 54.803 1.00 43.00 105 THR A N 1
ATOM 841 C CA . THR A 1 106 ? -2.257 45.059 54.414 1.00 42.39 105 THR A CA 1
ATOM 842 C C . THR A 1 106 ? -3.401 44.290 55.040 1.00 43.09 105 THR A C 1
ATOM 843 O O . THR A 1 106 ? -3.515 43.068 54.855 1.00 41.84 105 THR A O 1
ATOM 847 N N . TRP A 1 107 ? -4.241 45.018 55.778 1.00 44.80 106 TRP A N 1
ATOM 848 C CA . TRP A 1 107 ? -5.364 44.468 56.508 1.00 43.61 106 TRP A CA 1
ATOM 849 C C . TRP A 1 107 ? -6.643 45.010 55.919 1.00 44.24 106 TRP A C 1
ATOM 850 O O . TRP A 1 107 ? -6.728 46.201 55.561 1.00 44.96 106 TRP A O 1
ATOM 861 N N . ALA A 1 108 ? -7.661 44.153 55.879 1.00 42.27 107 ALA A N 1
ATOM 862 C CA . ALA A 1 108 ? -8.980 44.544 55.413 1.00 43.66 107 ALA A CA 1
ATOM 863 C C . ALA A 1 108 ? -10.014 43.787 56.223 1.00 43.60 107 ALA A C 1
ATOM 864 O O . ALA A 1 108 ? -9.746 42.676 56.707 1.00 43.81 107 ALA A O 1
ATOM 866 N N . ARG A 1 109 ? -11.181 44.399 56.362 1.00 43.84 108 ARG A N 1
ATOM 867 C CA . ARG A 1 109 ? -12.344 43.818 57.029 1.00 43.42 108 ARG A CA 1
ATOM 868 C C . ARG A 1 109 ? -13.355 43.595 55.909 1.00 44.46 108 ARG A C 1
ATOM 869 O O . ARG A 1 109 ? -13.969 44.532 55.455 1.00 43.64 108 ARG A O 1
ATOM 877 N N . LEU A 1 110 ? -13.460 42.373 55.404 1.00 45.57 109 LEU A N 1
ATOM 878 C CA . LEU A 1 110 ? -14.139 42.140 54.131 1.00 45.36 109 LEU A CA 1
ATOM 879 C C . LEU A 1 110 ? -15.610 41.971 54.356 1.00 48.47 109 LEU A C 1
ATOM 880 O O . LEU A 1 110 ? -16.391 42.076 53.413 1.00 50.71 109 LEU A O 1
ATOM 885 N N . SER A 1 111 ? -15.979 41.669 55.593 1.00 49.44 110 SER A N 1
ATOM 886 C CA . SER A 1 111 ? -17.365 41.783 56.040 1.00 51.46 110 SER A CA 1
ATOM 887 C C . SER A 1 111 ? -17.360 41.936 57.559 1.00 52.87 110 SER A C 1
ATOM 888 O O . SER A 1 111 ? -16.368 41.610 58.199 1.00 51.41 110 SER A O 1
ATOM 891 N N . PRO A 1 112 ? -18.451 42.452 58.151 1.00 54.78 111 PRO A N 1
ATOM 892 C CA . PRO A 1 112 ? -18.496 42.464 59.620 1.00 54.17 111 PRO A CA 1
ATOM 893 C C . PRO A 1 112 ? -18.284 41.093 60.278 1.00 53.72 111 PRO A C 1
ATOM 894 O O . PRO A 1 112 ? -17.528 40.979 61.250 1.00 52.51 111 PRO A O 1
ATOM 898 N N . ALA A 1 113 ? -18.911 40.052 59.744 1.00 53.74 112 ALA A N 1
ATOM 899 C CA . ALA A 1 113 ? -18.728 38.702 60.287 1.00 55.52 112 ALA A CA 1
ATOM 900 C C . ALA A 1 113 ? -17.272 38.198 60.186 1.00 57.47 112 ALA A C 1
ATOM 901 O O . ALA A 1 113 ? -16.785 37.549 61.113 1.00 59.46 112 ALA A O 1
ATOM 903 N N . ASP A 1 114 ? -16.588 38.493 59.074 1.00 57.42 113 ASP A N 1
ATOM 904 C CA . ASP A 1 114 ? -15.202 38.025 58.870 1.00 56.26 113 ASP A CA 1
ATOM 905 C C . ASP A 1 114 ? -14.226 38.702 59.808 1.00 54.87 113 ASP A C 1
ATOM 906 O O . ASP A 1 114 ? -13.217 38.107 60.160 1.00 54.69 113 ASP A O 1
ATOM 911 N N . GLY A 1 115 ? -14.487 39.959 60.157 1.00 52.12 114 GLY A N 1
ATOM 912 C CA . GLY A 1 115 ? -13.551 40.719 60.983 1.00 52.13 114 GLY A CA 1
ATOM 913 C C . GLY A 1 115 ? -12.275 41.044 60.231 1.00 49.55 114 GLY A C 1
ATOM 914 O O . GLY A 1 115 ? -12.196 40.826 59.016 1.00 48.36 114 GLY A O 1
ATOM 915 N N . TRP A 1 116 ? -11.260 41.523 60.960 1.00 48.28 115 TRP A N 1
ATOM 916 C CA . TRP A 1 116 ? -10.001 41.972 60.346 1.00 47.40 115 TRP A CA 1
ATOM 917 C C . TRP A 1 116 ? -9.185 40.788 59.890 1.00 47.28 115 TRP A C 1
ATOM 918 O O . TRP A 1 116 ? -9.076 39.820 60.630 1.00 47.22 115 TRP A O 1
ATOM 929 N N . LYS A 1 117 ? -8.618 40.876 58.685 1.00 46.52 116 LYS A N 1
ATOM 930 C CA . LYS A 1 117 ? -7.666 39.879 58.220 1.00 45.08 116 LYS A CA 1
ATOM 931 C C . LYS A 1 117 ? -6.544 40.502 57.437 1.00 43.69 116 LYS A C 1
ATOM 932 O O . LYS A 1 117 ? -6.695 41.584 56.865 1.00 42.91 116 LYS A O 1
ATOM 938 N N . ILE A 1 118 ? -5.415 39.814 57.409 1.00 40.29 117 ILE A N 1
ATOM 939 C CA . ILE A 1 118 ? -4.272 40.210 56.554 1.00 41.48 117 ILE A CA 1
ATOM 940 C C . ILE A 1 118 ? -4.520 39.641 55.148 1.00 41.43 117 ILE A C 1
ATOM 941 O O . ILE A 1 118 ? -4.641 38.410 54.953 1.00 43.46 117 ILE A O 1
ATOM 946 N N . VAL A 1 119 ? -4.591 40.525 54.172 1.00 42.02 118 VAL A N 1
ATOM 947 C CA . VAL A 1 119 ? -4.837 40.128 52.791 1.00 41.58 118 VAL A CA 1
ATOM 948 C C . VAL A 1 119 ? -3.558 40.040 51.952 1.00 43.27 118 VAL A C 1
ATOM 949 O O . VAL A 1 119 ? -3.586 39.452 50.880 1.00 43.19 118 VAL A O 1
ATOM 953 N N . ALA A 1 120 ? -2.476 40.668 52.419 1.00 43.33 119 ALA A N 1
ATOM 954 C CA . ALA A 1 120 ? -1.172 40.556 51.792 1.00 42.85 119 ALA A CA 1
ATOM 955 C C . ALA A 1 120 ? -0.109 40.899 52.820 1.00 43.10 119 ALA A C 1
ATOM 956 O O . ALA A 1 120 ? -0.320 41.760 53.662 1.00 41.78 119 ALA A O 1
ATOM 958 N N . ALA A 1 121 ? 1.042 40.218 52.770 1.00 42.59 120 ALA A N 1
ATOM 959 C CA . ALA A 1 121 ? 2.152 40.583 53.636 1.00 42.72 120 ALA A CA 1
ATOM 960 C C . ALA A 1 121 ? 3.482 40.393 52.951 1.00 43.69 120 ALA A C 1
ATOM 961 O O . ALA A 1 121 ? 3.611 39.518 52.133 1.00 41.29 120 ALA A O 1
ATOM 963 N N . HIS A 1 122 ? 4.433 41.269 53.290 1.00 43.29 121 HIS A N 1
ATOM 964 C CA . HIS A 1 122 ? 5.809 41.214 52.802 1.00 42.67 121 HIS A CA 1
ATOM 965 C C . HIS A 1 122 ? 6.744 41.401 53.998 1.00 42.92 121 HIS A C 1
ATOM 966 O O . HIS A 1 122 ? 6.626 42.395 54.731 1.00 41.54 121 HIS A O 1
ATOM 973 N N . VAL A 1 123 ? 7.678 40.464 54.162 1.00 42.98 122 VAL A N 1
ATOM 974 C CA . VAL A 1 123 ? 8.645 40.428 55.244 1.00 42.45 122 VAL A CA 1
ATOM 975 C C . VAL A 1 123 ? 10.041 40.294 54.603 1.00 43.74 122 VAL A C 1
ATOM 976 O O . VAL A 1 123 ? 10.219 39.482 53.702 1.00 42.80 122 VAL A O 1
ATOM 980 N N . SER A 1 124 ? 11.007 41.081 55.049 1.00 41.75 123 SER A N 1
ATOM 981 C CA . SER A 1 124 ? 12.392 40.925 54.574 1.00 43.36 123 SER A CA 1
ATOM 982 C C . SER A 1 124 ? 13.372 41.284 55.635 1.00 42.56 123 SER A C 1
ATOM 983 O O . SER A 1 124 ? 13.018 41.976 56.564 1.00 43.80 123 SER A O 1
ATOM 986 N N . LEU A 1 125 ? 14.630 40.824 55.471 1.00 43.44 124 LEU A N 1
ATOM 987 C CA . LEU A 1 125 ? 15.731 41.218 56.333 1.00 43.23 124 LEU A CA 1
ATOM 988 C C . LEU A 1 125 ? 16.765 41.910 55.468 1.00 42.72 124 LEU A C 1
ATOM 989 O O . LEU A 1 125 ? 17.019 41.461 54.349 1.00 42.72 124 LEU A O 1
ATOM 994 N N . ILE A 1 126 ? 17.384 42.958 56.006 1.00 42.90 125 ILE A N 1
ATOM 995 C CA . ILE A 1 126 ? 18.460 43.675 55.358 1.00 41.72 125 ILE A CA 1
ATOM 996 C C . ILE A 1 126 ? 19.549 44.040 56.367 1.00 42.04 125 ILE A C 1
ATOM 997 O O . ILE A 1 126 ? 19.301 44.077 57.552 1.00 41.67 125 ILE A O 1
ATOM 1002 N N . ALA A 1 127 ? 20.757 44.311 55.871 1.00 40.71 126 ALA A N 1
ATOM 1003 C CA . ALA A 1 127 ? 21.834 44.819 56.676 1.00 44.07 126 ALA A CA 1
ATOM 1004 C C . ALA A 1 127 ? 21.350 46.099 57.342 1.00 46.97 126 ALA A C 1
ATOM 1005 O O . ALA A 1 127 ? 20.618 46.858 56.706 1.00 46.20 126 ALA A O 1
ATOM 1015 N N . PRO A 1 129 ? 20.930 49.465 58.110 1.00 63.35 128 PRO A N 1
ATOM 1016 C CA . PRO A 1 129 ? 21.425 50.666 57.447 1.00 66.68 128 PRO A CA 1
ATOM 1017 C C . PRO A 1 129 ? 22.064 51.556 58.502 1.00 69.58 128 PRO A C 1
ATOM 1018 O O . PRO A 1 129 ? 21.465 51.745 59.565 1.00 71.33 128 PRO A O 1
ATOM 1023 N N . GLY B 1 1 ? -18.727 47.941 51.763 1.00 66.87 0 GLY B N 1
ATOM 1024 C CA . GLY B 1 1 ? -18.655 47.336 50.395 1.00 65.44 0 GLY B CA 1
ATOM 1025 C C . GLY B 1 1 ? -17.204 46.995 50.082 1.00 65.56 0 GLY B C 1
ATOM 1026 O O . GLY B 1 1 ? -16.402 47.907 49.837 1.00 65.56 0 GLY B O 1
ATOM 1035 N N . GLU B 1 3 ? -16.477 43.899 47.861 1.00 57.07 2 GLU B N 1
ATOM 1036 C CA . GLU B 1 3 ? -16.360 42.925 46.756 1.00 54.55 2 GLU B CA 1
ATOM 1037 C C . GLU B 1 3 ? -14.923 42.865 46.228 1.00 49.72 2 GLU B C 1
ATOM 1038 O O . GLU B 1 3 ? -14.298 43.890 45.982 1.00 48.55 2 GLU B O 1
ATOM 1044 N N . VAL B 1 4 ? -14.443 41.649 46.024 1.00 44.77 3 VAL B N 1
ATOM 1045 C CA . VAL B 1 4 ? -13.092 41.369 45.585 1.00 46.00 3 VAL B CA 1
ATOM 1046 C C . VAL B 1 4 ? -12.970 41.284 44.046 1.00 45.85 3 VAL B C 1
ATOM 1047 O O . VAL B 1 4 ? -13.674 40.510 43.389 1.00 45.65 3 VAL B O 1
ATOM 1051 N N . ASN B 1 5 ? -12.068 42.099 43.499 1.00 45.68 4 ASN B N 1
ATOM 1052 C CA . ASN B 1 5 ? -11.685 42.063 42.079 1.00 45.82 4 ASN B CA 1
ATOM 1053 C C . ASN B 1 5 ? -12.822 42.450 41.159 1.00 44.55 4 ASN B C 1
ATOM 1054 O O . ASN B 1 5 ? -13.044 41.803 40.138 1.00 45.52 4 ASN B O 1
ATOM 1059 N N . GLN B 1 6 ? -13.562 43.505 41.515 1.00 43.67 5 GLN B N 1
ATOM 1060 C CA . GLN B 1 6 ? -14.531 44.069 40.570 1.00 45.81 5 GLN B CA 1
ATOM 1061 C C . GLN B 1 6 ? -13.751 44.483 39.314 1.00 43.68 5 GLN B C 1
ATOM 1062 O O . GLN B 1 6 ? -12.768 45.201 39.426 1.00 43.50 5 GLN B O 1
ATOM 1068 N N . PRO B 1 7 ? -14.142 43.988 38.132 1.00 43.59 6 PRO B N 1
ATOM 1069 C CA . PRO B 1 7 ? -13.297 44.188 36.941 1.00 43.94 6 PRO B CA 1
ATOM 1070 C C . PRO B 1 7 ? -12.894 45.639 36.574 1.00 43.11 6 PRO B C 1
ATOM 1071 O O . PRO B 1 7 ? -11.769 45.852 36.120 1.00 41.62 6 PRO B O 1
ATOM 1075 N N . ASP B 1 8 ? -13.822 46.596 36.718 1.00 41.74 7 ASP B N 1
ATOM 1076 C CA . ASP B 1 8 ? -13.529 48.014 36.449 1.00 43.04 7 ASP B CA 1
ATOM 1077 C C . ASP B 1 8 ? -12.409 48.507 37.355 1.00 41.00 7 ASP B C 1
ATOM 1078 O O . ASP B 1 8 ? -11.536 49.264 36.952 1.00 41.30 7 ASP B O 1
ATOM 1083 N N . ILE B 1 9 ? -12.461 48.064 38.601 1.00 41.33 8 ILE B N 1
ATOM 1084 C CA . ILE B 1 9 ? -11.532 48.501 39.600 1.00 40.42 8 ILE B CA 1
ATOM 1085 C C . ILE B 1 9 ? -10.198 47.827 39.355 1.00 42.00 8 ILE B C 1
ATOM 1086 O O . ILE B 1 9 ? -9.174 48.488 39.439 1.00 41.21 8 ILE B O 1
ATOM 1091 N N . VAL B 1 10 ? -10.182 46.530 39.022 1.00 42.40 9 VAL B N 1
ATOM 1092 C CA . VAL B 1 10 ? -8.923 45.869 38.663 1.00 40.78 9 VAL B CA 1
ATOM 1093 C C . VAL B 1 10 ? -8.240 46.617 37.469 1.00 41.46 9 VAL B C 1
ATOM 1094 O O . VAL B 1 10 ? -7.041 46.902 37.491 1.00 42.27 9 VAL B O 1
ATOM 1098 N N . ALA B 1 11 ? -9.035 46.997 36.479 1.00 42.45 10 ALA B N 1
ATOM 1099 C CA . ALA B 1 11 ? -8.526 47.691 35.288 1.00 41.97 10 ALA B CA 1
ATOM 1100 C C . ALA B 1 11 ? -7.911 49.060 35.627 1.00 42.67 10 ALA B C 1
ATOM 1101 O O . ALA B 1 11 ? -6.876 49.435 35.098 1.00 42.05 10 ALA B O 1
ATOM 1103 N N . GLN B 1 12 ? -8.571 49.809 36.499 1.00 43.00 11 GLN B N 1
ATOM 1104 C CA . GLN B 1 12 ? -8.039 51.077 36.995 1.00 42.86 11 GLN B CA 1
ATOM 1105 C C . GLN B 1 12 ? -6.698 50.931 37.689 1.00 43.84 11 GLN B C 1
ATOM 1106 O O . GLN B 1 12 ? -5.764 51.683 37.434 1.00 42.48 11 GLN B O 1
ATOM 1112 N N . VAL B 1 13 ? -6.594 49.950 38.569 1.00 43.43 12 VAL B N 1
ATOM 1113 C CA . VAL B 1 13 ? -5.372 49.804 39.328 1.00 43.02 12 VAL B CA 1
ATOM 1114 C C . VAL B 1 13 ? -4.249 49.286 38.425 1.00 43.17 12 VAL B C 1
ATOM 1115 O O . VAL B 1 13 ? -3.104 49.742 38.536 1.00 45.10 12 VAL B O 1
ATOM 1119 N N . GLN B 1 14 ? -4.554 48.359 37.520 1.00 44.27 13 GLN B N 1
ATOM 1120 C CA . GLN B 1 14 ? -3.552 47.905 36.554 1.00 44.76 13 GLN B CA 1
ATOM 1121 C C . GLN B 1 14 ? -2.986 49.088 35.762 1.00 42.94 13 GLN B C 1
ATOM 1122 O O . GLN B 1 14 ? -1.806 49.155 35.560 1.00 41.58 13 GLN B O 1
ATOM 1128 N N . ALA B 1 15 ? -3.854 50.007 35.322 1.00 44.38 14 ALA B N 1
ATOM 1129 C CA . ALA B 1 15 ? -3.420 51.167 34.550 1.00 43.58 14 ALA B CA 1
ATOM 1130 C C . ALA B 1 15 ? -2.494 52.066 35.382 1.00 44.34 14 ALA B C 1
ATOM 1131 O O . ALA B 1 15 ? -1.415 52.489 34.911 1.00 43.16 14 ALA B O 1
ATOM 1133 N N . ALA B 1 16 ? -2.908 52.344 36.625 1.00 44.59 15 ALA B N 1
ATOM 1134 C CA . ALA B 1 16 ? -2.122 53.190 37.537 1.00 43.04 15 ALA B CA 1
ATOM 1135 C C . ALA B 1 16 ? -0.768 52.549 37.843 1.00 44.40 15 ALA B C 1
ATOM 1136 O O . ALA B 1 16 ? 0.284 53.211 37.868 1.00 45.09 15 ALA B O 1
ATOM 1138 N N . PHE B 1 17 ? -0.799 51.256 38.106 1.00 41.13 16 PHE B N 1
ATOM 1139 C CA . PHE B 1 17 ? 0.415 50.483 38.383 1.00 42.61 16 PHE B CA 1
ATOM 1140 C C . PHE B 1 17 ? 1.445 50.455 37.245 1.00 43.75 16 PHE B C 1
ATOM 1141 O O . PHE B 1 17 ? 2.665 50.605 37.462 1.00 43.24 16 PHE B O 1
ATOM 1149 N N . VAL B 1 18 ? 0.977 50.245 36.029 1.00 44.35 17 VAL B N 1
ATOM 1150 C CA . VAL B 1 18 ? 1.890 50.135 34.879 1.00 43.17 17 VAL B CA 1
ATOM 1151 C C . VAL B 1 18 ? 2.432 51.506 34.526 1.00 44.00 17 VAL B C 1
ATOM 1152 O O . VAL B 1 18 ? 3.559 51.613 34.053 1.00 42.98 17 VAL B O 1
ATOM 1156 N N . GLU B 1 19 ? 1.657 52.559 34.813 1.00 43.75 18 GLU B N 1
ATOM 1157 C CA . GLU B 1 19 ? 2.176 53.932 34.725 1.00 43.69 18 GLU B CA 1
ATOM 1158 C C . GLU B 1 19 ? 3.268 54.178 35.749 1.00 44.95 18 GLU B C 1
ATOM 1159 O O . GLU B 1 19 ? 4.253 54.831 35.445 1.00 43.32 18 GLU B O 1
ATOM 1165 N N . TYR B 1 20 ? 3.109 53.663 36.962 1.00 45.97 19 TYR B N 1
ATOM 1166 C CA . TYR B 1 20 ? 4.161 53.800 37.980 1.00 44.30 19 TYR B CA 1
ATOM 1167 C C . TYR B 1 20 ? 5.419 53.082 37.546 1.00 43.48 19 TYR B C 1
ATOM 1168 O O . TYR B 1 20 ? 6.527 53.588 37.731 1.00 42.51 19 TYR B O 1
ATOM 1177 N N . GLU B 1 21 ? 5.257 51.893 36.961 1.00 43.50 20 GLU B N 1
ATOM 1178 C CA . GLU B 1 21 ? 6.401 51.151 36.417 1.00 44.10 20 GLU B CA 1
ATOM 1179 C C . GLU B 1 21 ? 7.096 51.904 35.312 1.00 42.79 20 GLU B C 1
ATOM 1180 O O . GLU B 1 21 ? 8.324 51.874 35.239 1.00 44.28 20 GLU B O 1
ATOM 1186 N N . ARG B 1 22 ? 6.339 52.552 34.428 1.00 42.13 21 ARG B N 1
ATOM 1187 C CA . ARG B 1 22 ? 6.973 53.422 33.441 1.00 40.79 21 ARG B CA 1
ATOM 1188 C C . ARG B 1 22 ? 7.801 54.534 34.102 1.00 41.39 21 ARG B C 1
ATOM 1189 O O . ARG B 1 22 ? 8.965 54.806 33.697 1.00 41.96 21 ARG B O 1
ATOM 1197 N N . ALA B 1 23 ? 7.195 55.202 35.079 1.00 42.30 22 ALA B N 1
ATOM 1198 C CA . ALA B 1 23 ? 7.865 56.240 35.865 1.00 43.46 22 ALA B CA 1
ATOM 1199 C C . ALA B 1 23 ? 9.133 55.687 36.517 1.00 42.20 22 ALA B C 1
ATOM 1200 O O . ALA B 1 23 ? 10.177 56.306 36.434 1.00 45.64 22 ALA B O 1
ATOM 1202 N N . LEU B 1 24 ? 9.054 54.494 37.117 1.00 45.53 23 LEU B N 1
ATOM 1203 C CA . LEU B 1 24 ? 10.261 53.822 37.668 1.00 44.89 23 LEU B CA 1
ATOM 1204 C C . LEU B 1 24 ? 11.340 53.630 36.628 1.00 44.83 23 LEU B C 1
ATOM 1205 O O . LEU B 1 24 ? 12.488 54.061 36.803 1.00 43.69 23 LEU B O 1
ATOM 1210 N N . VAL B 1 25 ? 10.972 52.978 35.528 1.00 43.08 24 VAL B N 1
ATOM 1211 C CA . VAL B 1 25 ? 11.957 52.664 34.488 1.00 44.21 24 VAL B CA 1
ATOM 1212 C C . VAL B 1 25 ? 12.591 53.909 33.859 1.00 42.40 24 VAL B C 1
ATOM 1213 O O . VAL B 1 25 ? 13.781 53.899 33.528 1.00 42.20 24 VAL B O 1
ATOM 1217 N N . GLU B 1 26 ? 11.801 54.964 33.656 1.00 42.89 25 GLU B N 1
ATOM 1218 C CA . GLU B 1 26 ? 12.320 56.220 33.076 1.00 44.81 25 GLU B CA 1
ATOM 1219 C C . GLU B 1 26 ? 12.891 57.164 34.133 1.00 45.12 25 GLU B C 1
ATOM 1220 O O . GLU B 1 26 ? 13.370 58.246 33.816 1.00 44.69 25 GLU B O 1
ATOM 1226 N N . ASN B 1 27 ? 12.881 56.737 35.388 1.00 45.15 26 ASN B N 1
ATOM 1227 C CA . ASN B 1 27 ? 13.236 57.603 36.517 1.00 45.98 26 ASN B CA 1
ATOM 1228 C C . ASN B 1 27 ? 12.551 58.973 36.430 1.00 44.84 26 ASN B C 1
ATOM 1229 O O . ASN B 1 27 ? 13.146 60.001 36.678 1.00 43.97 26 ASN B O 1
ATOM 1234 N N . ASP B 1 28 ? 11.250 58.933 36.155 1.00 44.67 27 ASP B N 1
ATOM 1235 C CA . ASP B 1 28 ? 10.437 60.126 36.063 1.00 43.40 27 ASP B CA 1
ATOM 1236 C C . ASP B 1 28 ? 9.952 60.446 37.464 1.00 44.64 27 ASP B C 1
ATOM 1237 O O . ASP B 1 28 ? 8.851 60.017 37.899 1.00 43.20 27 ASP B O 1
ATOM 1242 N N . ILE B 1 29 ? 10.778 61.197 38.185 1.00 45.47 28 ILE B N 1
ATOM 1243 C CA . ILE B 1 29 ? 10.513 61.475 39.611 1.00 47.36 28 ILE B CA 1
ATOM 1244 C C . ILE B 1 29 ? 9.179 62.188 39.835 1.00 44.69 28 ILE B C 1
ATOM 1245 O O . ILE B 1 29 ? 8.472 61.830 40.767 1.00 44.97 28 ILE B O 1
ATOM 1250 N N . GLU B 1 30 ? 8.838 63.170 39.002 1.00 46.20 29 GLU B N 1
ATOM 1251 C CA . GLU B 1 30 ? 7.558 63.901 39.132 1.00 48.49 29 GLU B CA 1
ATOM 1252 C C . GLU B 1 30 ? 6.356 62.944 39.034 1.00 47.27 29 GLU B C 1
ATOM 1253 O O . GLU B 1 30 ? 5.406 63.076 39.806 1.00 49.97 29 GLU B O 1
ATOM 1259 N N . ALA B 1 31 ? 6.387 62.015 38.074 1.00 43.25 30 ALA B N 1
ATOM 1260 C CA . ALA B 1 31 ? 5.270 61.087 37.871 1.00 45.71 30 ALA B CA 1
ATOM 1261 C C . ALA B 1 31 ? 5.191 60.124 39.037 1.00 46.66 30 ALA B C 1
ATOM 1262 O O . ALA B 1 31 ? 4.107 59.793 39.483 1.00 49.42 30 ALA B O 1
ATOM 1272 N N . ASN B 1 33 ? 6.135 60.803 42.166 1.00 44.98 32 ASN B N 1
ATOM 1273 C CA . ASN B 1 33 ? 5.581 61.573 43.267 1.00 46.28 32 ASN B CA 1
ATOM 1274 C C . ASN B 1 33 ? 4.060 61.795 43.145 1.00 50.67 32 ASN B C 1
ATOM 1275 O O . ASN B 1 33 ? 3.356 61.775 44.152 1.00 54.72 32 ASN B O 1
ATOM 1280 N N . ALA B 1 34 ? 3.554 61.955 41.920 1.00 50.93 33 ALA B N 1
ATOM 1281 C CA . ALA B 1 34 ? 2.117 62.121 41.656 1.00 49.18 33 ALA B CA 1
ATOM 1282 C C . ALA B 1 34 ? 1.271 60.938 42.160 1.00 50.00 33 ALA B C 1
ATOM 1283 O O . ALA B 1 34 ? 0.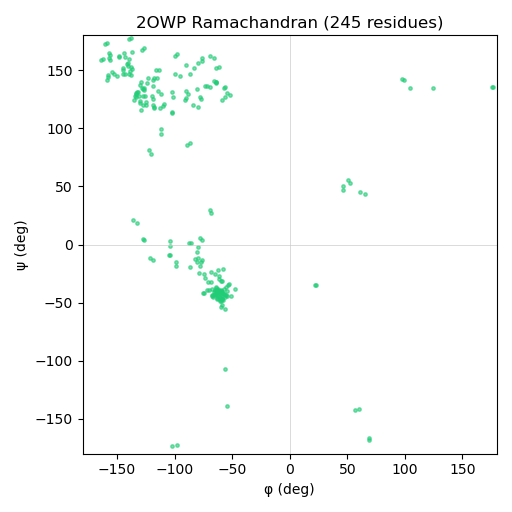121 61.116 42.547 1.00 51.76 33 ALA B O 1
ATOM 1285 N N . LEU B 1 35 ? 1.860 59.749 42.134 1.00 46.02 34 LEU B N 1
ATOM 1286 C CA . LEU B 1 35 ? 1.164 58.511 42.441 1.00 46.42 34 LEU B CA 1
ATOM 1287 C C . LEU B 1 35 ? 1.478 57.920 43.817 1.00 44.66 34 LEU B C 1
ATOM 1288 O O . LEU B 1 35 ? 0.962 56.862 44.152 1.00 45.54 34 LEU B O 1
ATOM 1293 N N . PHE B 1 36 ? 2.359 58.556 44.583 1.00 43.58 35 PHE B N 1
ATOM 1294 C CA . PHE B 1 36 ? 2.773 58.049 45.912 1.00 45.27 35 PHE B CA 1
ATOM 1295 C C . PHE B 1 36 ? 2.185 59.059 46.918 1.00 44.45 35 PHE B C 1
ATOM 1296 O O . PHE B 1 36 ? 2.330 60.244 46.755 1.00 44.97 35 PHE B O 1
ATOM 1304 N N . TRP B 1 37 ? 1.483 58.539 47.926 1.00 45.23 36 TRP B N 1
ATOM 1305 C CA . TRP B 1 37 ? 0.882 59.338 49.011 1.00 43.98 36 TRP B CA 1
ATOM 1306 C C . TRP B 1 37 ? 1.950 60.152 49.688 1.00 42.08 36 TRP B C 1
ATOM 1307 O O . TRP B 1 37 ? 3.041 59.650 49.957 1.00 46.60 36 TRP B O 1
ATOM 1318 N N . HIS B 1 38 ? 1.674 61.418 49.950 1.00 42.74 37 HIS B N 1
ATOM 1319 C CA . HIS B 1 38 ? 2.695 62.340 50.485 1.00 42.75 37 HIS B CA 1
ATOM 1320 C C . HIS B 1 38 ? 2.198 62.902 51.813 1.00 43.18 37 HIS B C 1
ATOM 1321 O O . HIS B 1 38 ? 1.648 63.992 51.862 1.00 44.61 37 HIS B O 1
ATOM 1328 N N . THR B 1 39 ? 2.360 62.129 52.876 1.00 43.40 38 THR B N 1
ATOM 1329 C CA . THR B 1 39 ? 1.936 62.538 54.228 1.00 43.98 38 THR B CA 1
ATOM 1330 C C . THR B 1 39 ? 2.954 61.990 55.212 1.00 44.24 38 THR B C 1
ATOM 1331 O O . THR B 1 39 ? 3.734 61.107 54.858 1.00 42.04 38 THR B O 1
ATOM 1335 N N . PRO B 1 40 ? 2.946 62.490 56.449 1.00 42.73 39 PRO B N 1
ATOM 1336 C CA . PRO B 1 40 ? 3.863 61.902 57.428 1.00 43.85 39 PRO B CA 1
ATOM 1337 C C . PRO B 1 40 ? 3.614 60.411 57.727 1.00 43.85 39 PRO B C 1
ATOM 1338 O O . PRO B 1 40 ? 4.514 59.730 58.192 1.00 45.83 39 PRO B O 1
ATOM 1342 N N . GLU B 1 41 ? 2.409 59.925 57.466 1.00 44.39 40 GLU B N 1
ATOM 1343 C CA . GLU B 1 41 ? 2.035 58.523 57.756 1.00 45.46 40 GLU B CA 1
ATOM 1344 C C . GLU B 1 41 ? 2.568 57.532 56.740 1.00 46.44 40 GLU B C 1
ATOM 1345 O O . GLU B 1 41 ? 2.571 56.321 57.007 1.00 48.09 40 GLU B O 1
ATOM 1351 N N . THR B 1 42 ? 2.948 58.009 55.552 1.00 44.87 41 THR B N 1
ATOM 1352 C CA . THR B 1 42 ? 3.400 57.103 54.485 1.00 44.65 41 THR B CA 1
ATOM 1353 C C . THR B 1 42 ? 4.668 56.379 54.900 1.00 43.13 41 THR B C 1
ATOM 1354 O O . THR B 1 42 ? 5.553 56.962 55.540 1.00 42.09 41 THR B O 1
ATOM 1358 N N . VAL B 1 43 ? 4.738 55.091 54.557 1.00 43.97 42 VAL B N 1
ATOM 1359 C CA . VAL B 1 43 ? 5.898 54.277 54.844 1.00 42.69 42 VAL B CA 1
ATOM 1360 C C . VAL B 1 43 ? 6.404 53.586 53.565 1.00 43.17 42 VAL B C 1
ATOM 1361 O O . VAL B 1 43 ? 5.622 52.976 52.791 1.00 41.59 42 VAL B O 1
ATOM 1365 N N . ARG B 1 44 ? 7.721 53.636 53.368 1.00 41.35 43 ARG B N 1
ATOM 1366 C CA . ARG B 1 44 ? 8.345 52.824 52.314 1.00 43.42 43 ARG B CA 1
ATOM 1367 C C . ARG B 1 44 ? 9.527 52.037 52.853 1.00 42.46 43 ARG B C 1
ATOM 1368 O O . ARG B 1 44 ? 10.437 52.622 53.407 1.00 40.91 43 ARG B O 1
ATOM 1376 N N . TYR B 1 45 ? 9.515 50.701 52.700 1.00 43.70 44 TYR B N 1
ATOM 1377 C CA . TYR B 1 45 ? 10.677 49.908 52.989 1.00 40.36 44 TYR B CA 1
ATOM 1378 C C . TYR B 1 45 ? 11.287 49.565 51.656 1.00 43.08 44 TYR B C 1
ATOM 1379 O O . TYR B 1 45 ? 10.684 48.830 50.881 1.00 44.29 44 TYR B O 1
ATOM 1388 N N . GLY B 1 46 ? 12.479 50.068 51.390 1.00 43.46 45 GLY B N 1
ATOM 1389 C CA . GLY B 1 46 ? 13.160 49.813 50.125 1.00 44.45 45 GLY B CA 1
ATOM 1390 C C . GLY B 1 46 ? 14.175 48.712 50.221 1.00 45.97 45 GLY B C 1
ATOM 1391 O O . GLY B 1 46 ? 14.270 48.052 51.230 1.00 46.80 45 GLY B O 1
ATOM 1392 N N . ILE B 1 47 ? 14.946 48.508 49.161 1.00 45.41 46 ILE B N 1
ATOM 1393 C CA . ILE B 1 47 ? 15.889 47.397 49.115 1.00 45.14 46 ILE B CA 1
ATOM 1394 C C . ILE B 1 47 ? 16.921 47.514 50.243 1.00 45.61 46 ILE B C 1
ATOM 1395 O O . ILE B 1 47 ? 17.300 46.518 50.872 1.00 46.76 46 ILE B O 1
ATOM 1400 N N . ALA B 1 48 ? 17.389 48.740 50.480 1.00 46.34 47 ALA B N 1
ATOM 1401 C CA . ALA B 1 48 ? 18.461 49.003 51.411 1.00 45.79 47 ALA B CA 1
ATOM 1402 C C . ALA B 1 48 ? 18.137 50.153 52.336 1.00 47.04 47 ALA B C 1
ATOM 1403 O O . ALA B 1 48 ? 19.036 50.744 52.929 1.00 48.68 47 ALA B O 1
ATOM 1405 N N . GLU B 1 49 ? 16.874 50.506 52.466 1.00 43.79 48 GLU B N 1
ATOM 1406 C CA . GLU B 1 49 ? 16.545 51.679 53.233 1.00 47.19 48 GLU B CA 1
ATOM 1407 C C . GLU B 1 49 ? 15.107 51.607 53.772 1.00 46.23 48 GLU B C 1
ATOM 1408 O O . GLU B 1 49 ? 14.309 50.758 53.359 1.00 44.43 48 GLU B O 1
ATOM 1414 N N . VAL B 1 50 ? 14.831 52.454 54.758 1.00 45.19 49 VAL B N 1
ATOM 1415 C CA . VAL B 1 50 ? 13.521 52.543 55.425 1.00 47.00 49 VAL B CA 1
ATOM 1416 C C . VAL B 1 50 ? 13.197 54.027 55.494 1.00 47.87 49 VAL B C 1
ATOM 1417 O O . VAL B 1 50 ? 14.018 54.800 55.948 1.00 46.37 49 VAL B O 1
ATOM 1421 N N . GLN B 1 51 ? 12.001 54.412 55.071 1.00 45.99 50 GLN B N 1
ATOM 1422 C CA . GLN B 1 51 ? 11.610 55.820 54.999 1.00 45.42 50 GLN B CA 1
ATOM 1423 C C . GLN B 1 51 ? 10.255 55.961 55.635 1.00 44.40 50 GLN B C 1
ATOM 1424 O O . GLN B 1 51 ? 9.346 55.174 55.345 1.00 42.14 50 GLN B O 1
ATOM 1430 N N . HIS B 1 52 ? 10.135 56.940 56.521 1.00 41.67 51 HIS B N 1
ATOM 1431 C CA . HIS B 1 52 ? 8.872 57.223 57.191 1.00 42.38 51 HIS B CA 1
ATOM 1432 C C . HIS B 1 52 ? 8.523 58.604 56.770 1.00 42.63 51 HIS B C 1
ATOM 1433 O O . HIS B 1 52 ? 9.290 59.548 57.043 1.00 41.29 51 HIS B O 1
ATOM 1440 N N . GLY B 1 53 ? 7.402 58.731 56.077 1.00 41.28 52 GLY B N 1
ATOM 1441 C CA . GLY B 1 53 ? 6.875 60.018 55.684 1.00 43.14 52 GLY B CA 1
ATOM 1442 C C . GLY B 1 53 ? 7.208 60.396 54.248 1.00 44.40 52 GLY B C 1
ATOM 1443 O O . GLY B 1 53 ? 8.319 60.146 53.753 1.00 43.19 52 GLY B O 1
ATOM 1444 N N . GLY B 1 54 ? 6.237 61.023 53.581 1.00 44.03 53 GLY B N 1
ATOM 1445 C CA . GLY B 1 54 ? 6.430 61.501 52.203 1.00 44.82 53 GLY B CA 1
ATOM 1446 C C . GLY B 1 54 ? 7.709 62.270 51.948 1.00 45.14 53 GLY B C 1
ATOM 1447 O O . GLY B 1 54 ? 8.314 62.121 50.904 1.00 44.04 53 GLY B O 1
ATOM 1448 N N . GLU B 1 55 ? 8.126 63.095 52.903 1.00 45.40 54 GLU B N 1
ATOM 1449 C CA . GLU B 1 55 ? 9.278 63.953 52.695 1.00 48.17 54 GLU B CA 1
ATOM 1450 C C . GLU B 1 55 ? 10.572 63.166 52.582 1.00 48.49 54 GLU B C 1
ATOM 1451 O O . GLU B 1 55 ? 11.408 63.438 51.712 1.00 48.65 54 GLU B O 1
ATOM 1454 N N . ALA B 1 56 ? 10.745 62.190 53.457 1.00 47.34 55 ALA B N 1
ATOM 1455 C CA . ALA B 1 56 ? 11.911 61.317 53.390 1.00 46.18 55 ALA B CA 1
ATOM 1456 C C . ALA B 1 56 ? 11.937 60.557 52.062 1.00 44.21 55 ALA B C 1
ATOM 1457 O O . ALA B 1 56 ? 12.999 60.380 51.434 1.00 44.01 55 ALA B O 1
ATOM 1459 N N . ILE B 1 57 ? 10.759 60.115 51.629 1.00 44.92 56 ILE B N 1
ATOM 1460 C CA . ILE B 1 57 ? 10.638 59.331 50.403 1.00 44.93 56 ILE B CA 1
ATOM 1461 C C . ILE B 1 57 ? 10.988 60.190 49.188 1.00 45.05 56 ILE B C 1
ATOM 1462 O O . ILE B 1 57 ? 11.768 59.774 48.332 1.00 48.23 56 ILE B O 1
ATOM 1467 N N . ARG B 1 58 ? 10.469 61.420 49.140 1.00 44.34 57 ARG B N 1
ATOM 1468 C CA . ARG B 1 58 ? 10.779 62.332 48.032 1.00 43.99 57 ARG B CA 1
ATOM 1469 C C . ARG B 1 58 ? 12.238 62.718 47.979 1.00 45.19 57 ARG B C 1
ATOM 1470 O O . ARG B 1 58 ? 12.787 62.878 46.903 1.00 45.66 57 ARG B O 1
ATOM 1478 N N . ALA B 1 59 ? 12.851 62.895 49.143 1.00 46.84 58 ALA B N 1
ATOM 1479 C CA . ALA B 1 59 ? 14.235 63.317 49.213 1.00 46.95 58 ALA B CA 1
ATOM 1480 C C . ALA B 1 59 ? 15.115 62.159 48.734 1.00 47.95 58 ALA B C 1
ATOM 1481 O O . ALA B 1 59 ? 16.110 62.384 48.045 1.00 50.80 58 ALA B O 1
ATOM 1483 N N . TRP B 1 60 ? 14.745 60.933 49.105 1.00 47.02 59 TRP B N 1
ATOM 1484 C CA . TRP B 1 60 ? 15.434 59.729 48.645 1.00 47.93 59 TRP B CA 1
ATOM 1485 C C . TRP B 1 60 ? 15.404 59.579 47.109 1.00 48.53 59 TRP B C 1
ATOM 1486 O O . TRP B 1 60 ? 16.448 59.310 46.501 1.00 46.79 59 TRP B O 1
ATOM 1497 N N . ARG B 1 61 ? 14.231 59.772 46.489 1.00 49.27 60 ARG B N 1
ATOM 1498 C CA . ARG B 1 61 ? 14.103 59.691 45.016 1.00 49.77 60 ARG B CA 1
ATOM 1499 C C . ARG B 1 61 ? 15.064 60.635 44.272 1.00 49.79 60 ARG B C 1
ATOM 1500 O O . ARG B 1 61 ? 15.564 60.319 43.202 1.00 50.34 60 ARG B O 1
ATOM 1508 N N . GLU B 1 62 ? 15.290 61.805 44.835 1.00 50.05 61 GLU B N 1
ATOM 1509 C CA . GLU B 1 62 ? 16.175 62.795 44.213 1.00 51.60 61 GLU B CA 1
ATOM 1510 C C . GLU B 1 62 ? 17.633 62.349 44.120 1.00 52.57 61 GLU B C 1
ATOM 1511 O O . GLU B 1 62 ? 18.380 62.860 43.289 1.00 53.57 61 GLU B O 1
ATOM 1517 N N . ARG B 1 63 ? 18.062 61.447 44.994 1.00 52.58 62 ARG B N 1
ATOM 1518 C CA . ARG B 1 63 ? 19.487 61.117 45.103 1.00 55.28 62 ARG B CA 1
ATOM 1519 C C . ARG B 1 63 ? 19.788 59.635 44.845 1.00 54.12 62 ARG B C 1
ATOM 1520 O O . ARG B 1 63 ? 20.936 59.246 44.692 1.00 54.64 62 ARG B O 1
ATOM 1528 N N . CYS B 1 64 ? 18.760 58.801 44.787 1.00 52.54 63 CYS B N 1
ATOM 1529 C CA . CYS B 1 64 ? 18.985 57.373 44.684 1.00 51.37 63 CYS B CA 1
ATOM 1530 C C . CYS B 1 64 ? 19.401 56.990 43.274 1.00 49.95 63 CYS B C 1
ATOM 1531 O O . CYS B 1 64 ? 19.179 57.745 42.325 1.00 51.57 63 CYS B O 1
ATOM 1534 N N . GLU B 1 65 ? 20.011 55.811 43.153 1.00 49.21 64 GLU B N 1
ATOM 1535 C CA . GLU B 1 65 ? 20.317 55.223 41.858 1.00 51.28 64 GLU B CA 1
ATOM 1536 C C . GLU B 1 65 ? 19.004 54.746 41.230 1.00 48.25 64 GLU B C 1
ATOM 1537 O O . GLU B 1 65 ? 18.175 54.169 41.918 1.00 51.03 64 GLU B O 1
ATOM 1543 N N . PRO B 1 66 ? 18.801 55.006 39.930 1.00 48.94 65 PRO B N 1
ATOM 1544 C CA . PRO B 1 66 ? 17.562 54.609 39.225 1.00 49.23 65 PRO B CA 1
ATOM 1545 C C . PRO B 1 66 ? 17.453 53.100 39.052 1.00 48.35 65 PRO B C 1
ATOM 1546 O O . PRO B 1 66 ? 18.453 52.414 39.182 1.00 45.94 65 PRO B O 1
ATOM 1550 N N . VAL B 1 67 ? 16.255 52.589 38.770 1.00 47.75 66 VAL B N 1
ATOM 1551 C CA . VAL B 1 67 ? 16.107 51.161 38.530 1.00 47.83 66 VAL B CA 1
ATOM 1552 C C . VAL B 1 67 ? 16.941 50.766 37.305 1.00 47.39 66 VAL B C 1
ATOM 1553 O O . VAL B 1 67 ? 17.220 51.594 36.435 1.00 47.05 66 VAL B O 1
ATOM 1557 N N . PRO B 1 68 ? 17.387 49.506 37.247 1.00 48.62 67 PRO B N 1
ATOM 1558 C CA . PRO B 1 68 ? 18.068 49.077 36.037 1.00 47.96 67 PRO B CA 1
ATOM 1559 C C . PRO B 1 68 ? 17.111 49.078 34.870 1.00 45.38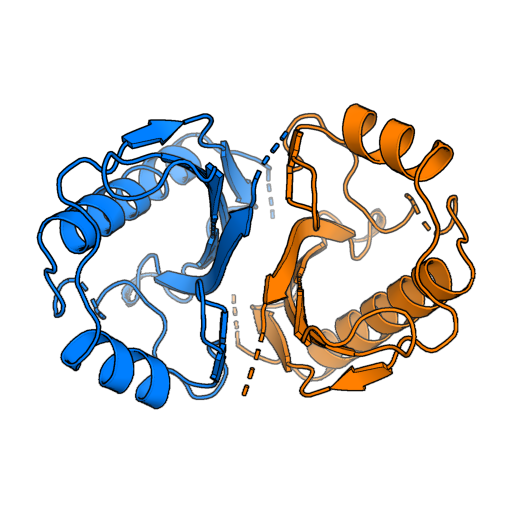 67 PRO B C 1
ATOM 1560 O O . PRO B 1 68 ? 15.939 48.703 35.014 1.00 47.53 67 PRO B O 1
ATOM 1564 N N . LYS B 1 69 ? 17.600 49.501 33.720 1.00 46.90 68 LYS B N 1
ATOM 1565 C CA . LYS B 1 69 ? 16.782 49.552 32.492 1.00 47.99 68 LYS B CA 1
ATOM 1566 C C . LYS B 1 69 ? 16.251 48.182 32.101 1.00 48.68 68 LYS B C 1
ATOM 1567 O O . LYS B 1 69 ? 15.170 48.079 31.525 1.00 50.96 68 LYS B O 1
ATOM 1573 N N . SER B 1 70 ? 17.021 47.134 32.416 1.00 46.06 69 SER B N 1
ATOM 1574 C CA . SER B 1 70 ? 16.657 45.741 32.111 1.00 45.09 69 SER B CA 1
ATOM 1575 C C . SER B 1 70 ? 15.626 45.125 33.065 1.00 45.67 69 SER B C 1
ATOM 1576 O O . SER B 1 70 ? 15.299 43.954 32.945 1.00 48.94 69 SER B O 1
ATOM 1579 N N . ARG B 1 71 ? 15.078 45.910 33.977 1.00 45.36 70 ARG B N 1
ATOM 1580 C CA . ARG B 1 71 ? 14.035 45.446 34.891 1.00 46.31 70 ARG B CA 1
ATOM 1581 C C . ARG B 1 71 ? 12.879 44.786 34.181 1.00 47.18 70 ARG B C 1
ATOM 1582 O O . ARG B 1 71 ? 12.277 45.371 33.264 1.00 46.31 70 ARG B O 1
ATOM 1590 N N . LYS B 1 72 ? 12.537 43.592 34.644 1.00 48.84 71 LYS B N 1
ATOM 1591 C CA . LYS B 1 72 ? 11.442 42.785 34.069 1.00 47.78 71 LYS B CA 1
ATOM 1592 C C . LYS B 1 72 ? 10.565 42.220 35.188 1.00 46.50 71 LYS B C 1
ATOM 1593 O O . LYS B 1 72 ? 11.066 41.585 36.115 1.00 45.12 71 LYS B O 1
ATOM 1599 N N . LEU B 1 73 ? 9.265 42.434 35.098 1.00 43.30 72 LEU B N 1
ATOM 1600 C CA . LEU B 1 73 ? 8.338 41.949 36.102 1.00 45.14 72 LEU B CA 1
ATOM 1601 C C . LEU B 1 73 ? 7.975 40.502 35.834 1.00 45.67 72 LEU B C 1
ATOM 1602 O O . LEU B 1 73 ? 8.034 40.054 34.679 1.00 44.15 72 LEU B O 1
ATOM 1607 N N . HIS B 1 74 ? 7.642 39.781 36.910 1.00 46.05 73 HIS B N 1
ATOM 1608 C CA . HIS B 1 74 ? 7.087 38.434 36.860 1.00 45.58 73 HIS B CA 1
ATOM 1609 C C . HIS B 1 74 ? 5.989 38.253 37.888 1.00 46.06 73 HIS B C 1
ATOM 1610 O O . HIS B 1 74 ? 6.060 38.806 38.980 1.00 44.48 73 HIS B O 1
ATOM 1617 N N . ARG B 1 75 ? 4.990 37.449 37.553 1.00 44.47 74 ARG B N 1
ATOM 1618 C CA . ARG B 1 75 ? 3.971 37.018 38.515 1.00 46.78 74 ARG B CA 1
ATOM 1619 C C . ARG B 1 75 ? 3.299 38.178 39.272 1.00 46.70 74 ARG B C 1
ATOM 1620 O O . ARG B 1 75 ? 3.224 38.229 40.505 1.00 47.26 74 ARG B O 1
ATOM 1628 N N . THR B 1 76 ? 2.802 39.126 38.504 1.00 46.29 75 THR B N 1
ATOM 1629 C CA . THR B 1 76 ? 2.086 40.276 39.059 1.00 45.13 75 THR B CA 1
ATOM 1630 C C . THR B 1 76 ? 0.667 39.927 39.470 1.00 45.51 75 THR B C 1
ATOM 1631 O O . THR B 1 76 ? -0.099 39.405 38.673 1.00 48.47 75 THR B O 1
ATOM 1635 N N . VAL B 1 77 ? 0.321 40.208 40.716 1.00 44.07 76 VAL B N 1
ATOM 1636 C CA . VAL B 1 77 ? -1.015 39.939 41.226 1.00 44.20 76 VAL B CA 1
ATOM 1637 C C . VAL B 1 77 ? -1.662 41.265 41.634 1.00 44.93 76 VAL B C 1
ATOM 1638 O O . VAL B 1 77 ? -1.198 41.947 42.546 1.00 44.11 76 VAL B O 1
ATOM 1642 N N . VAL B 1 78 ? -2.767 41.614 40.984 1.00 45.09 77 VAL B N 1
ATOM 1643 C CA . VAL B 1 78 ? -3.498 42.845 41.342 1.00 43.53 77 VAL B CA 1
ATOM 1644 C C . VAL B 1 78 ? -4.772 42.411 41.998 1.00 45.90 77 VAL B C 1
ATOM 1645 O O . VAL B 1 78 ? -5.560 41.669 41.382 1.00 44.12 77 VAL B O 1
ATOM 1649 N N . THR B 1 79 ? -4.988 42.830 43.242 1.00 43.64 78 THR B N 1
ATOM 1650 C CA . THR B 1 79 ? -6.199 42.427 43.969 1.00 42.54 78 THR B CA 1
ATOM 1651 C C . THR B 1 79 ? -6.874 43.691 44.493 1.00 43.46 78 THR B C 1
ATOM 1652 O O . THR B 1 79 ? -6.230 44.486 45.126 1.00 47.00 78 THR B O 1
ATOM 1656 N N . THR B 1 80 ? -8.167 43.871 44.206 1.00 43.98 79 THR B N 1
ATOM 1657 C CA . THR B 1 80 ? -8.890 45.075 44.629 1.00 42.31 79 THR B CA 1
ATOM 1658 C C . THR B 1 80 ? -9.968 44.722 45.650 1.00 42.36 79 THR B C 1
ATOM 1659 O O . THR B 1 80 ? -10.487 43.622 45.626 1.00 40.16 79 THR B O 1
ATOM 1663 N N . PHE B 1 81 ? -10.278 45.648 46.562 1.00 41.73 80 PHE B N 1
ATOM 1664 C CA . PHE B 1 81 ? -11.317 45.425 47.553 1.00 41.38 80 PHE B CA 1
ATOM 1665 C C . PHE B 1 81 ? -12.259 46.601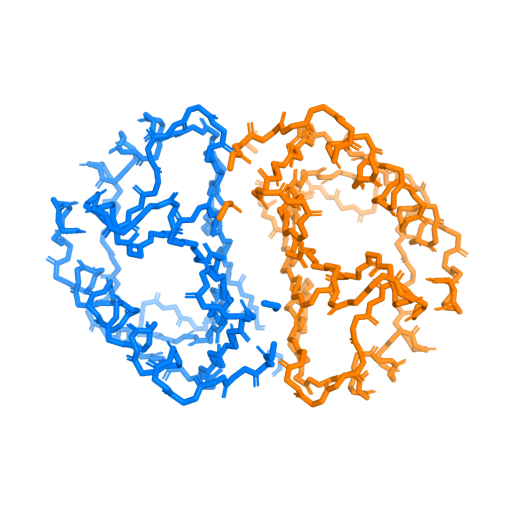 47.468 1.00 41.25 80 PHE B C 1
ATOM 1666 O O . PHE B 1 81 ? -11.834 47.747 47.638 1.00 45.51 80 PHE B O 1
ATOM 1674 N N . GLY B 1 82 ? -13.523 46.336 47.174 1.00 42.02 81 GLY B N 1
ATOM 1675 C CA . GLY B 1 82 ? -14.470 47.401 46.871 1.00 43.25 81 GLY B CA 1
ATOM 1676 C C . GLY B 1 82 ? -13.977 48.247 45.718 1.00 43.80 81 GLY B C 1
ATOM 1677 O O . GLY B 1 82 ? -13.377 47.731 44.780 1.00 45.63 81 GLY B O 1
ATOM 1678 N N . THR B 1 83 ? -14.216 49.550 45.787 1.00 43.86 82 THR B N 1
ATOM 1679 C CA . THR B 1 83 ? -13.888 50.442 44.690 1.00 42.70 82 THR B CA 1
ATOM 1680 C C . THR B 1 83 ? -12.649 51.280 44.978 1.00 43.49 82 THR B C 1
ATOM 1681 O O . THR B 1 83 ? -12.121 51.918 44.070 1.00 42.57 82 THR B O 1
ATOM 1685 N N . ASP B 1 84 ? -12.139 51.253 46.217 1.00 43.39 83 ASP B N 1
ATOM 1686 C CA . ASP B 1 84 ? -11.111 52.220 46.605 1.00 42.98 83 ASP B CA 1
ATOM 1687 C C . ASP B 1 84 ? -9.830 51.692 47.209 1.00 42.78 83 ASP B C 1
ATOM 1688 O O . ASP B 1 84 ? -9.037 52.492 47.659 1.00 38.86 83 ASP B O 1
ATOM 1693 N N . PHE B 1 85 ? -9.634 50.382 47.274 1.00 43.01 84 PHE B N 1
ATOM 1694 C CA . PHE B 1 85 ? -8.441 49.812 47.902 1.00 43.12 84 PHE B CA 1
ATOM 1695 C C . PHE B 1 85 ? -7.910 48.683 47.069 1.00 42.85 84 PHE B C 1
ATOM 1696 O O . PHE B 1 85 ? -8.680 47.984 46.410 1.00 44.07 84 PHE B O 1
ATOM 1704 N N . ALA B 1 86 ? -6.610 48.469 47.128 1.00 42.08 85 ALA B N 1
ATOM 1705 C CA . ALA B 1 86 ? -5.980 47.412 46.358 1.00 43.51 85 ALA B CA 1
ATOM 1706 C C . ALA B 1 86 ? -4.595 47.091 46.903 1.00 41.84 85 ALA B C 1
ATOM 1707 O O . ALA B 1 86 ? -3.955 47.925 47.593 1.00 42.19 85 ALA B O 1
ATOM 1709 N N . THR B 1 87 ? -4.128 45.900 46.558 1.00 42.04 86 THR B N 1
ATOM 1710 C CA . THR B 1 87 ? -2.713 45.594 46.659 1.00 44.27 86 THR B CA 1
ATOM 1711 C C . THR B 1 87 ? -2.197 45.157 45.308 1.00 43.49 86 THR B C 1
ATOM 1712 O O . THR B 1 87 ? -2.897 44.460 44.576 1.00 43.60 86 THR B O 1
ATOM 1716 N N . VAL B 1 88 ? -0.965 45.539 44.990 1.00 42.47 87 VAL B N 1
ATOM 1717 C CA . VAL B 1 88 ? -0.274 44.984 43.842 1.00 41.92 87 VAL B CA 1
ATOM 1718 C C . VAL B 1 88 ? 1.043 44.399 44.280 1.00 41.87 87 VAL B C 1
ATOM 1719 O O . VAL B 1 88 ? 1.909 45.094 44.828 1.00 41.05 87 VAL B O 1
ATOM 1723 N N . SER B 1 89 ? 1.218 43.120 43.989 1.00 41.22 88 SER B N 1
ATOM 1724 C CA . SER B 1 89 ? 2.398 42.402 44.369 1.00 42.96 88 SER B CA 1
ATOM 1725 C C . SER B 1 89 ? 3.060 41.897 43.094 1.00 43.03 88 SER B C 1
ATOM 1726 O O . SER B 1 89 ? 2.417 41.242 42.268 1.00 42.41 88 SER B O 1
ATOM 1729 N N . THR B 1 90 ? 4.341 42.186 42.927 1.00 43.81 89 THR B N 1
ATOM 1730 C CA . THR B 1 90 ? 5.085 41.603 41.822 1.00 43.35 89 THR B CA 1
ATOM 1731 C C . THR B 1 90 ? 6.495 41.195 42.214 1.00 43.30 89 THR B C 1
ATOM 1732 O O . THR B 1 90 ? 7.035 41.675 43.209 1.00 43.19 89 THR B O 1
ATOM 1736 N N . GLU B 1 91 ? 7.041 40.248 41.447 1.00 45.54 90 GLU B N 1
ATOM 1737 C CA . GLU B 1 91 ? 8.450 39.942 41.478 1.00 45.88 90 GLU B CA 1
ATOM 1738 C C . GLU B 1 91 ? 9.091 40.628 40.289 1.00 45.58 90 GLU B C 1
ATOM 1739 O O . GLU B 1 91 ? 8.386 41.094 39.361 1.00 46.28 90 GLU B O 1
ATOM 1745 N N . PHE B 1 92 ? 10.410 40.768 40.359 1.00 44.06 91 PHE B N 1
ATOM 1746 C CA . PHE B 1 92 ? 11.152 41.405 39.303 1.00 42.47 91 PHE B CA 1
ATOM 1747 C C . PHE B 1 92 ? 12.583 40.920 39.292 1.00 41.75 91 PHE B C 1
ATOM 1748 O O . PHE B 1 92 ? 13.162 40.560 40.352 1.00 40.58 91 PHE B O 1
ATOM 1756 N N . THR B 1 93 ? 13.136 40.885 38.075 1.00 39.91 92 THR B N 1
ATOM 1757 C CA . THR B 1 93 ? 14.548 40.542 37.853 1.00 41.65 92 THR B CA 1
ATOM 1758 C C . THR B 1 93 ? 15.190 41.626 36.996 1.00 42.46 92 THR B C 1
ATOM 1759 O O . THR B 1 93 ? 14.485 42.475 36.449 1.00 43.28 92 THR B O 1
ATOM 1763 N N . SER B 1 94 ? 16.527 41.619 36.910 1.00 43.01 93 SER B N 1
ATOM 1764 C CA . SER B 1 94 ? 17.240 42.507 36.004 1.00 42.38 93 SER B CA 1
ATOM 1765 C C . SER B 1 94 ? 18.610 41.954 35.731 1.00 42.11 93 SER B C 1
ATOM 1766 O O . SER B 1 94 ? 19.012 40.981 36.363 1.00 42.64 93 SER B O 1
ATOM 1769 N N . ASP B 1 95 ? 19.353 42.572 34.814 1.00 42.19 94 ASP B N 1
ATOM 1770 C CA . ASP B 1 95 ? 20.759 42.178 34.619 1.00 42.35 94 ASP B CA 1
ATOM 1771 C C . ASP B 1 95 ? 21.709 42.774 35.661 1.00 42.77 94 ASP B C 1
ATOM 1772 O O . ASP B 1 95 ? 22.863 42.373 35.749 1.00 44.09 94 ASP B O 1
ATOM 1777 N N . ALA B 1 96 ? 21.241 43.731 36.450 1.00 44.11 95 ALA B N 1
ATOM 1778 C CA . ALA B 1 96 ? 22.073 44.378 37.452 1.00 44.22 95 ALA B CA 1
ATOM 1779 C C . ALA B 1 96 ? 22.304 43.531 38.725 1.00 45.03 95 ALA B C 1
ATOM 1780 O O . ALA B 1 96 ? 23.162 43.882 39.522 1.00 45.41 95 ALA B O 1
ATOM 1782 N N . THR B 1 97 ? 21.511 42.476 38.935 1.00 43.77 96 THR B N 1
ATOM 1783 C CA . THR B 1 97 ? 21.620 41.651 40.137 1.00 42.81 96 THR B CA 1
ATOM 1784 C C . THR B 1 97 ? 21.202 40.208 39.857 1.00 42.43 96 THR B C 1
ATOM 1785 O O . THR B 1 97 ? 20.349 39.972 39.037 1.00 42.57 96 THR B O 1
ATOM 1789 N N . PRO B 1 98 ? 21.852 39.230 40.503 1.00 43.14 97 PRO B N 1
ATOM 1790 C CA . PRO B 1 98 ? 21.362 37.846 40.355 1.00 43.55 97 PRO B CA 1
ATOM 1791 C C . PRO B 1 98 ? 20.161 37.512 41.234 1.00 42.42 97 PRO B C 1
ATOM 1792 O O . PRO B 1 98 ? 19.626 36.413 41.133 1.00 43.79 97 PRO B O 1
ATOM 1796 N N . LEU B 1 99 ? 19.727 38.475 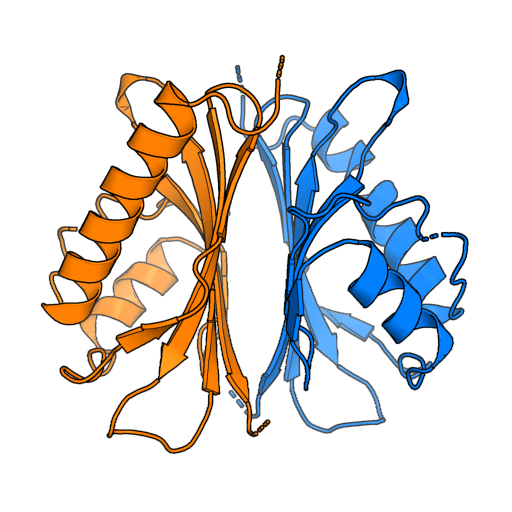42.058 1.00 41.35 98 LEU B N 1
ATOM 1797 C CA . LEU B 1 99 ? 18.752 38.248 43.113 1.00 41.66 98 LEU B CA 1
ATOM 1798 C C . LEU B 1 99 ? 17.364 38.458 42.601 1.00 42.62 98 LEU B C 1
ATOM 1799 O O . LEU B 1 99 ? 17.133 39.212 41.643 1.00 44.82 98 LEU B O 1
ATOM 1804 N N . LEU B 1 100 ? 16.429 37.798 43.248 1.00 43.84 99 LEU B N 1
ATOM 1805 C CA . LEU B 1 100 ? 15.020 37.943 42.874 1.00 44.68 99 LEU B CA 1
ATOM 1806 C C . LEU B 1 100 ? 14.452 39.063 43.674 1.00 42.66 99 LEU B C 1
ATOM 1807 O O . LEU B 1 100 ? 14.626 39.090 44.897 1.00 42.21 99 LEU B O 1
ATOM 1812 N N . GLY B 1 101 ? 13.737 39.976 43.005 1.00 42.27 100 GLY B N 1
ATOM 1813 C CA . GLY B 1 101 ? 13.140 41.108 43.664 1.00 41.62 100 GLY B CA 1
ATOM 1814 C C . GLY B 1 101 ? 11.663 40.890 43.936 1.00 42.31 100 GLY B C 1
ATOM 1815 O O . GLY B 1 101 ? 10.960 40.185 43.170 1.00 42.73 100 GLY B O 1
ATOM 1816 N N . ARG B 1 102 ? 11.203 41.444 45.043 1.00 39.34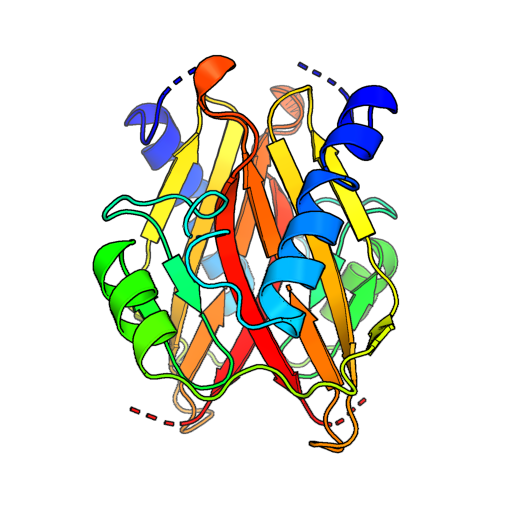 101 ARG B N 1
ATOM 1817 C CA . ARG B 1 102 ? 9.779 41.405 45.386 1.00 40.67 101 ARG B CA 1
ATOM 1818 C C . ARG B 1 102 ? 9.366 42.803 45.695 1.00 43.37 101 ARG B C 1
ATOM 1819 O O . ARG B 1 102 ? 10.114 43.506 46.360 1.00 41.43 101 ARG B O 1
ATOM 1827 N N . GLN B 1 103 ? 8.168 43.184 45.242 1.00 44.56 102 GLN B N 1
ATOM 1828 C CA . GLN B 1 103 ? 7.646 44.528 45.501 1.00 45.76 102 GLN B CA 1
ATOM 1829 C C . GLN B 1 103 ? 6.162 44.405 45.824 1.00 44.53 102 GLN B C 1
ATOM 1830 O O . GLN B 1 103 ? 5.413 43.803 45.025 1.00 46.78 102 GLN B O 1
ATOM 1844 N N . GLN B 1 105 ? 2.832 46.751 46.989 1.00 45.44 104 GLN B N 1
ATOM 1845 C CA . GLN B 1 105 ? 2.320 48.112 47.127 1.00 43.20 104 GLN B CA 1
ATOM 1846 C C . GLN B 1 105 ? 0.892 48.072 47.588 1.00 43.47 104 GLN B C 1
ATOM 1847 O O . GLN B 1 105 ? 0.123 47.269 47.080 1.00 44.70 104 GLN B O 1
ATOM 1853 N N . THR B 1 106 ? 0.539 48.905 48.557 1.00 42.75 105 THR B N 1
ATOM 1854 C CA . THR B 1 106 ? -0.867 49.031 48.939 1.00 42.41 105 THR B CA 1
ATOM 1855 C C . THR B 1 106 ? -1.313 50.331 48.295 1.00 42.69 105 THR B C 1
ATOM 1856 O O . THR B 1 106 ? -0.656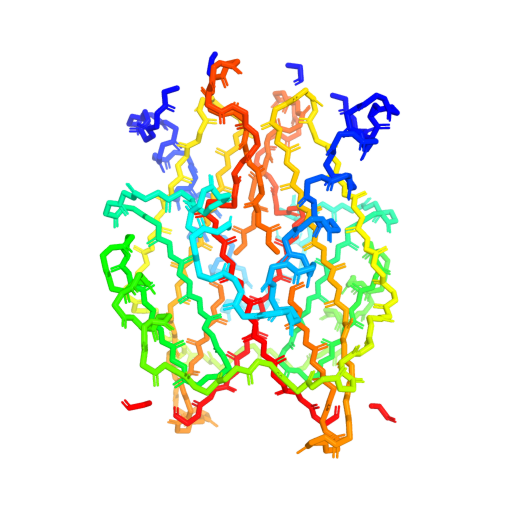 51.373 48.456 1.00 41.40 105 THR B O 1
ATOM 1860 N N . TRP B 1 107 ? -2.454 50.261 47.605 1.00 44.77 106 TRP B N 1
ATOM 1861 C CA . TRP B 1 107 ? -3.031 51.370 46.858 1.00 44.25 106 TRP B CA 1
ATOM 1862 C C . TRP B 1 107 ? -4.393 51.740 47.415 1.00 44.20 106 TRP B C 1
ATOM 1863 O O . TRP B 1 107 ? -5.166 50.864 47.817 1.00 45.65 106 TRP B O 1
ATOM 1874 N N . ALA B 1 108 ? -4.686 53.032 47.420 1.00 42.51 107 ALA B N 1
ATOM 1875 C CA . ALA B 1 108 ? -5.938 53.549 47.877 1.00 42.94 107 ALA B CA 1
ATOM 1876 C C . ALA B 1 108 ? -6.329 54.749 47.038 1.00 43.85 107 ALA B C 1
ATOM 1877 O O . ALA B 1 108 ? -5.476 55.506 46.576 1.00 44.27 107 ALA B O 1
ATOM 1879 N N . ARG B 1 109 ? -7.642 54.940 46.898 1.00 44.56 108 ARG B N 1
ATOM 1880 C CA . ARG B 1 109 ? -8.233 56.072 46.235 1.00 43.85 108 ARG B CA 1
ATOM 1881 C C . ARG B 1 109 ? -8.908 56.856 47.351 1.00 44.71 108 ARG B C 1
ATOM 1882 O O . ARG B 1 109 ? -10.054 56.566 47.714 1.00 43.39 108 ARG B O 1
ATOM 1890 N N . LEU B 1 110 ? -8.217 57.847 47.881 1.00 44.55 109 LEU B N 1
ATOM 1891 C CA . LEU B 1 110 ? -8.616 58.469 49.119 1.00 45.04 109 LEU B CA 1
ATOM 1892 C C . LEU B 1 110 ? -9.741 59.438 48.915 1.00 47.96 109 LEU B C 1
ATOM 1893 O O . LEU B 1 110 ? -10.481 59.723 49.852 1.00 50.14 109 LEU B O 1
ATOM 1898 N N . SER B 1 111 ? -9.851 59.946 47.692 1.00 49.46 110 SER B N 1
ATOM 1899 C CA . SER B 1 111 ? -11.004 60.731 47.239 1.00 51.64 110 SER B CA 1
ATOM 1900 C C . SER B 1 111 ? -11.076 60.617 45.726 1.00 52.87 110 SER B C 1
ATOM 1901 O O . SER B 1 111 ? -10.064 60.328 45.088 1.00 51.40 110 SER B O 1
ATOM 1904 N N . PRO B 1 112 ? -12.254 60.865 45.142 1.00 54.75 111 PRO B N 1
ATOM 1905 C CA . PRO B 1 112 ? -12.339 60.841 43.670 1.00 54.82 111 PRO B CA 1
ATOM 1906 C C . PRO B 1 112 ? -11.334 61.775 42.982 1.00 54.53 111 PRO B C 1
ATOM 1907 O O . PRO B 1 112 ? -10.677 61.368 42.028 1.00 52.93 111 PRO B O 1
ATOM 1911 N N . ALA B 1 113 ? -11.194 62.995 43.489 1.00 54.76 112 ALA B N 1
ATOM 1912 C CA . ALA B 1 113 ? -10.233 63.966 42.942 1.00 56.06 112 ALA B CA 1
ATOM 1913 C C . ALA B 1 113 ? -8.763 63.545 43.078 1.00 58.06 112 ALA B C 1
ATOM 1914 O O . ALA B 1 113 ? -7.971 63.815 42.181 1.00 60.47 112 ALA B O 1
ATOM 1916 N N . ASP B 1 114 ? -8.398 62.882 44.177 1.00 57.75 113 ASP B N 1
ATOM 1917 C CA . ASP B 1 114 ? -7.026 62.403 44.384 1.00 56.36 113 ASP B CA 1
ATOM 1918 C C . ASP B 1 114 ? -6.676 61.236 43.456 1.00 55.02 113 ASP B C 1
ATOM 1919 O O . ASP B 1 114 ? -5.526 61.069 43.070 1.00 54.25 113 ASP B O 1
ATOM 1924 N N . GLY B 1 115 ? -7.649 60.402 43.116 1.00 52.29 114 GLY B N 1
ATOM 1925 C CA . GLY B 1 115 ? -7.342 59.232 42.290 1.00 52.33 114 GLY B CA 1
ATOM 1926 C C . GLY B 1 115 ? -6.497 58.220 43.049 1.00 49.63 114 GLY B C 1
ATOM 1927 O O . GLY B 1 115 ? -6.358 58.299 44.261 1.00 49.04 114 GLY B O 1
ATOM 1928 N N . TRP B 1 116 ? -5.922 57.265 42.332 1.00 48.24 115 TRP B N 1
ATOM 1929 C CA . TRP B 1 116 ? -5.242 56.156 42.959 1.00 47.43 115 TRP B CA 1
ATOM 1930 C C . TRP B 1 116 ? -3.836 56.550 43.396 1.00 47.28 115 TRP B C 1
ATOM 1931 O O . TRP B 1 116 ? -3.104 57.169 42.630 1.00 48.04 115 TRP B O 1
ATOM 1942 N N . LYS B 1 117 ? -3.457 56.193 44.628 1.00 47.21 116 LYS B N 1
ATOM 1943 C CA . LYS B 1 117 ? -2.094 56.417 45.121 1.00 45.19 116 LYS B CA 1
ATOM 1944 C C . LYS B 1 117 ? -1.599 55.206 45.910 1.00 44.17 116 LYS B C 1
ATOM 1945 O O . LYS B 1 117 ? -2.397 54.456 46.472 1.00 42.55 116 LYS B O 1
ATOM 1951 N N . ILE B 1 118 ? -0.277 55.034 45.922 1.00 41.20 117 ILE B N 1
ATOM 1952 C CA . ILE B 1 118 ? 0.421 54.073 46.750 1.00 41.33 117 ILE B CA 1
ATOM 1953 C C . ILE B 1 118 ? 0.533 54.658 48.130 1.00 41.20 117 ILE B C 1
ATOM 1954 O O . ILE B 1 118 ? 1.106 55.725 48.300 1.00 43.45 117 ILE B O 1
ATOM 1959 N N . VAL B 1 119 ? -0.061 54.002 49.128 1.00 42.52 118 VAL B N 1
ATOM 1960 C CA . VAL B 1 119 ? 0.008 54.514 50.491 1.00 40.99 118 VAL B CA 1
ATOM 1961 C C . VAL B 1 119 ? 1.076 53.824 51.331 1.00 43.52 118 VAL B C 1
ATOM 1962 O O . VAL B 1 119 ? 1.413 54.311 52.420 1.00 42.41 118 VAL B O 1
ATOM 1966 N N . ALA B 1 120 ? 1.563 52.683 50.850 1.00 42.51 119 ALA B N 1
ATOM 1967 C CA . ALA B 1 120 ? 2.634 51.978 51.534 1.00 43.25 119 ALA B CA 1
ATOM 1968 C C . ALA B 1 120 ? 3.328 51.051 50.537 1.00 42.45 119 ALA B C 1
ATOM 1969 O O . ALA B 1 120 ? 2.664 50.512 49.678 1.00 42.82 119 ALA B O 1
ATOM 1971 N N . ALA B 1 121 ? 4.657 50.909 50.599 1.00 42.94 120 ALA B N 1
ATOM 1972 C CA . ALA B 1 121 ? 5.352 49.949 49.696 1.00 43.25 120 ALA B CA 1
ATOM 1973 C C . ALA B 1 121 ? 6.506 49.257 50.385 1.00 43.95 120 ALA B C 1
ATOM 1974 O O . ALA B 1 121 ? 7.152 49.817 51.263 1.00 41.70 120 ALA B O 1
ATOM 1976 N N . HIS B 1 122 ? 6.737 48.002 50.010 1.00 44.21 121 HIS B N 1
ATOM 1977 C CA . HIS B 1 122 ? 7.864 47.229 50.554 1.00 42.79 121 HIS B CA 1
ATOM 1978 C C . HIS B 1 122 ? 8.544 46.513 49.393 1.00 42.76 121 HIS B C 1
ATOM 1979 O O . HIS B 1 122 ? 7.902 45.826 48.628 1.00 41.16 121 HIS B O 1
ATOM 1986 N N . VAL B 1 123 ? 9.845 46.728 49.238 1.00 42.59 122 VAL B N 1
ATOM 1987 C CA . VAL B 1 123 ? 10.608 46.168 48.161 1.00 42.17 122 VAL B CA 1
ATOM 1988 C C . VAL B 1 123 ? 11.805 45.433 48.792 1.00 44.77 122 VAL B C 1
ATOM 1989 O O . VAL B 1 123 ? 12.447 45.974 49.671 1.00 43.45 122 VAL B O 1
ATOM 1993 N N . SER B 1 124 ? 12.085 44.205 48.363 1.00 42.16 123 SER B N 1
ATOM 1994 C CA . SER B 1 124 ? 13.265 43.486 48.838 1.00 43.32 123 SER B CA 1
ATOM 1995 C C . SER B 1 124 ? 13.819 42.567 47.778 1.00 42.75 123 SER B C 1
ATOM 1996 O O . SER B 1 124 ? 13.105 42.231 46.839 1.00 44.90 123 SER B O 1
ATOM 1999 N N . LEU B 1 125 ? 15.078 42.155 47.961 1.00 43.74 124 LEU B N 1
ATOM 2000 C CA . LEU B 1 125 ? 15.775 41.215 47.103 1.00 43.01 124 LEU B CA 1
ATOM 2001 C C . LEU B 1 125 ? 16.167 39.993 47.912 1.00 42.17 124 LEU B C 1
ATOM 2002 O O . LEU B 1 125 ? 16.639 40.113 49.032 1.00 42.79 124 LEU B O 1
ATOM 2007 N N . ILE B 1 126 ? 15.978 38.817 47.347 1.00 42.51 125 ILE B N 1
ATOM 2008 C CA . ILE B 1 126 ? 16.415 37.559 47.959 1.00 41.34 125 ILE B CA 1
ATOM 2009 C C . ILE B 1 126 ? 17.044 36.699 46.867 1.00 42.24 125 ILE B C 1
ATOM 2010 O O . ILE B 1 126 ? 16.886 37.009 45.675 1.00 41.61 125 ILE B O 1
ATOM 2015 N N . ALA B 1 127 ? 17.750 35.653 47.291 1.00 39.32 126 ALA B N 1
ATOM 2016 C CA . ALA B 1 127 ? 18.311 34.635 46.424 1.00 43.51 126 ALA B CA 1
ATOM 2017 C C . ALA B 1 127 ? 17.217 34.047 45.549 1.00 46.96 126 ALA B C 1
ATOM 2018 O O . ALA B 1 127 ? 16.075 33.845 45.967 1.00 45.61 126 ALA B O 1
ATOM 2028 N N . PRO B 1 129 ? 15.099 31.178 43.581 1.00 61.70 128 PRO B N 1
ATOM 2029 C CA . PRO B 1 129 ? 14.775 29.781 43.823 1.00 62.77 128 PRO B CA 1
ATOM 2030 C C . PRO B 1 129 ? 15.741 28.862 43.073 1.00 66.19 128 PRO B C 1
ATOM 2031 O O . PRO B 1 129 ? 15.977 28.952 41.849 1.00 67.23 128 PRO B O 1
#

B-factor: mean 47.2, std 8.64, range [21.54, 101.05]

Secondary structure (DSSP, 8-state):
--BS-HHHHHHHHHHHHHHHHHHHHT-S---TTB--STT-EEE-SS-EEESHHHHHHHHHHSPPPPTT-EEEEEEEEEETTTEEEEEEEEEETTEEEEEE--EEEE-STTT-EEEEEEE-EEE--/--B--HHHHHHHHHHHHHHHHHHHHT-S---TTB--STT-EEE-SS-EEESHHHHHHHHHHSPPPPTT-EEEEEEEEEETTTEEEEEEEEEETTEEEEEE--EEEE-STTT-EEEEEEE-EEE--

InterPro domains:
  IPR024507 AtzH-like [PF11533] (1-126)
  IPR032710 NTF2-like domain superfamily [SSF54427] (1-126)

Sequence (250 aa):
GEVNQPDIVAQVQQAAFVEYERALVENDIEANALFWHTPETVRYGIAEVQHGGEAIRAWRERCEPVPKSRKLHRTVVTTFGTDFATVSTEFTSDATPLLGRQQTWARLSPADGWKIVAAHVSLIAPGEVNQPDIVAQVQAAFVEYERALVENDIEANALFWHTPETVRYGIAEVQHGGEAIRAWRERCEPVPKSRKLHRTVVTTFGTDFATVSTEFTSDATPLLGRQQTWARLSPADGWKIVAAHVSLIAP

Organism: Paraburkholderia xenovorans (strain LB400) (NCBI:txid266265)

Nearest PDB structures (foldseek):
  2owp-assembly1_B  TM=1.004E+00  e=1.560E-24  Paraburkholderia xenovorans LB400
  6d63-assembly1_A  TM=9.504E-01  e=3.673E-15  Pseudomonas sp. ADP
  2rcd-assembly2_C  TM=9.530E-01  e=4.687E-15  Pectobacterium atrosepticum SCRI1043
  6bjt-assembly1_B  TM=9.475E-01  e=6.358E-15  Pseudomonas sp. EGD-AKN5
  6bjt-assembly1_A  TM=9.466E-01  e=8.113E-15  Pseudomonas sp. EGD-AKN5

Radius of gyration: 17.26 Å; Cα contacts (8 Å, |Δi|>4): 498; chains: 2; bounding box: 41×41×39 Å

CATH classification: 3.10.450.50

Foldseek 3Di:
DDKCPPVQLVQVVVLVVLVVVCQLVLVLVSLLAADAAQDAWEAEAPDTDGGNVRVSVCSVPDDGDDNQKDKDDWDWMADPRFKIDIKIWIDGPVDQWIKIKFIWGQPDPVSGIHGRYMYMYTDHD/DDKCPPVLLVQVVVLVVLVVVCLLVLVLVNLLAADAAQDAWEAEAPDTDGGNVRVSVCSVPDDGDDNQKDKDDWDWMADPRFKIDIKIWIDGPVDQWIKIKFIWGDPDPVSGIHGRYMYMYTHHD